Protein AF-A0A6L2PLP3-F1 (afdb_monomer_lite)

Secondary structure (DSSP, 8-state):
-THHIIIIIIIIIIIT--SEE-HHHHHHHHHHHHTT-S--HHHHHHHHHHHHHHTTSTTSTT-GGG-HHHHHTGGGSSPPPHHHHHHHTTS--HHHHH-HHHHHHHHTHHHHHHHHHHHHHHHHHHHH---HHHHIIIIIIIHHHHHHHHHHHHHTHHHHSSB-SS-TTSS--B-HHHHHHHTSTTBHHHHHHSTT-TTSSSSTTTT-HHHHHHHHHHHTTSEE------HHHHHHHHHHH--S------------------------------------------------------------------------------------PPPP----SHHHHHSS-PPPP----

InterPro domains:
  IPR005804 Fatty acid desaturase domain [PF00487] (5-196)
  IPR015876 Acyl-CoA desaturase [PR00075] (11-31)
  IPR015876 Acyl-CoA desaturase [PR00075] (48-77)
  IPR015876 Acyl-CoA desaturase [PR00075] (141-162)
  IPR015876 Acyl-CoA desaturase [PR00075] (184-198)
  IPR015876 Acyl-CoA desaturase [PTHR11351] (2-246)
  IPR015876 Acyl-CoA desaturase [cd03505] (1-227)

Organism: Coptotermes formosanus (NCBI:txid36987)

pLDDT: mean 77.33, std 30.48, range [23.81, 98.75]

Radius of gyration: 29.2 Å; chains: 1; bounding box: 63×100×68 Å

Foldseek 3Di:
DLLLLVQQNLAQCQQQVLWDFDPVVNLVSQLSPLLLVPAASLVSSLLVNQCLVQPLDLLRLQRCVVDQVSLQCVSVVDDRRPNVVVVSVVDDPVVLVPDPSSVVCNVCSVVSNVVSQVVQLCCCCPPPNDDSVCSCVPRPPVVNVLSSNLVSCLRHVQQDPAFQLQAPVGSGHQDLVSLLSSQQRRQGNQCSVPVSASRSHPVQRRSHNSSVVLVVCVVVVRIGPRHHDDPVVSVVRSVPGGPPPDDDPDDDPDDPPPPPPPPPPDDDDDDDDDDDDDDDDDDDDDDDDDDDDDDDDDDDDDDDDDDDDDDDDDDDDDDDDDDDDDDDDDDDDDPDPPVVVPPPDDDDDDDDD

Structure (mmCIF, N/CA/C/O backbone):
data_AF-A0A6L2PLP3-F1
#
_entry.id   AF-A0A6L2PLP3-F1
#
loop_
_atom_site.group_PDB
_atom_site.id
_atom_site.type_symbol
_atom_site.label_atom_id
_atom_site.label_alt_id
_atom_site.label_comp_id
_atom_site.label_asym_id
_atom_site.label_entity_id
_atom_site.label_seq_id
_atom_site.pdbx_PDB_ins_code
_atom_site.Cartn_x
_atom_site.Cartn_y
_atom_site.Cartn_z
_atom_site.occupancy
_atom_site.B_iso_or_equiv
_atom_site.auth_seq_id
_atom_site.auth_comp_id
_atom_site.auth_asym_id
_atom_site.auth_atom_id
_atom_site.pdbx_PDB_model_num
ATOM 1 N N . MET A 1 1 ? 1.136 -0.334 13.829 1.00 79.75 1 MET A N 1
ATOM 2 C CA . MET A 1 1 ? 0.041 -1.315 13.649 1.00 79.75 1 MET A CA 1
ATOM 3 C C . MET A 1 1 ? -0.835 -0.998 12.446 1.00 79.75 1 MET A C 1
ATOM 5 O O . MET A 1 1 ? -0.688 -1.713 11.474 1.00 79.75 1 MET A O 1
ATOM 9 N N . ILE A 1 2 ? -1.672 0.051 12.419 1.00 92.19 2 ILE A N 1
ATOM 10 C CA . ILE A 1 2 ? -2.619 0.276 11.293 1.00 92.19 2 ILE A CA 1
ATOM 11 C C . ILE A 1 2 ? -1.967 0.386 9.900 1.00 92.19 2 ILE A C 1
ATOM 13 O O . ILE A 1 2 ? -2.575 -0.032 8.921 1.00 92.19 2 ILE A O 1
ATOM 17 N N . GLY A 1 3 ? -0.709 0.841 9.812 1.00 95.19 3 GLY A N 1
ATOM 18 C CA . GLY A 1 3 ? 0.070 0.825 8.566 1.00 95.19 3 GLY A CA 1
ATOM 19 C C . GLY A 1 3 ? 0.232 -0.570 7.944 1.00 95.19 3 GLY A C 1
ATOM 20 O O . GLY A 1 3 ? 0.218 -0.682 6.726 1.00 95.19 3 GLY A O 1
ATOM 21 N N . LEU A 1 4 ? 0.246 -1.643 8.748 1.00 97.06 4 LEU A N 1
ATOM 22 C CA . LEU A 1 4 ? 0.263 -3.027 8.247 1.00 97.06 4 LEU A CA 1
ATOM 23 C C . LEU A 1 4 ? -1.015 -3.378 7.468 1.00 97.06 4 LEU A C 1
ATOM 25 O O . LEU A 1 4 ? -0.998 -4.238 6.594 1.00 97.06 4 LEU A O 1
ATOM 29 N N . GLY A 1 5 ? -2.130 -2.695 7.752 1.00 98.06 5 GLY A N 1
ATOM 30 C CA . GLY A 1 5 ? -3.343 -2.804 6.945 1.00 98.06 5 GLY A CA 1
ATOM 31 C C . GLY A 1 5 ? -3.145 -2.276 5.521 1.00 98.06 5 GLY A C 1
ATOM 32 O O . GLY A 1 5 ? -3.758 -2.800 4.596 1.00 98.06 5 GLY A O 1
ATOM 33 N N . VAL A 1 6 ? -2.266 -1.285 5.330 1.00 98.50 6 VAL A N 1
ATOM 34 C CA . VAL A 1 6 ? -1.865 -0.802 3.999 1.00 98.50 6 VAL A CA 1
ATOM 35 C C . VAL A 1 6 ? -0.912 -1.804 3.358 1.00 98.50 6 VAL A C 1
ATOM 37 O O . VAL A 1 6 ? -1.247 -2.363 2.319 1.00 98.50 6 VAL A O 1
ATOM 40 N N . THR A 1 7 ? 0.225 -2.080 4.000 1.00 98.31 7 THR A N 1
ATOM 41 C CA . THR A 1 7 ? 1.332 -2.847 3.403 1.00 98.31 7 THR A CA 1
ATOM 42 C C . THR A 1 7 ? 0.997 -4.327 3.205 1.00 98.31 7 THR A C 1
ATOM 44 O O . THR A 1 7 ? 1.106 -4.870 2.110 1.00 98.31 7 THR A O 1
ATOM 47 N N . ILE A 1 8 ? 0.502 -5.007 4.239 1.00 98.50 8 ILE A N 1
ATOM 48 C CA . ILE A 1 8 ? 0.155 -6.431 4.157 1.00 98.50 8 ILE A CA 1
ATOM 49 C C . ILE A 1 8 ? -1.236 -6.602 3.545 1.00 98.50 8 ILE A C 1
ATOM 51 O O . ILE A 1 8 ? -1.444 -7.474 2.704 1.00 98.50 8 ILE A O 1
ATOM 55 N N . GLY A 1 9 ? -2.192 -5.778 3.979 1.00 98.44 9 GLY A N 1
ATOM 56 C CA . GLY A 1 9 ? -3.595 -5.874 3.586 1.00 98.44 9 GLY A CA 1
ATOM 57 C C . GLY A 1 9 ? -3.856 -5.370 2.173 1.00 98.44 9 GLY A C 1
ATOM 58 O O . GLY A 1 9 ? -3.952 -6.157 1.233 1.00 98.44 9 GLY A O 1
ATOM 59 N N . ALA A 1 10 ? -4.055 -4.062 2.030 1.00 98.69 10 ALA A N 1
ATOM 60 C CA . ALA A 1 10 ? -4.476 -3.458 0.769 1.00 98.69 10 ALA A CA 1
ATOM 61 C C . ALA A 1 10 ? -3.482 -3.725 -0.367 1.00 98.69 10 ALA A C 1
ATOM 63 O O . ALA A 1 10 ? -3.893 -4.031 -1.487 1.00 98.69 10 ALA A O 1
ATOM 64 N N . HIS A 1 11 ? -2.187 -3.675 -0.069 1.00 98.75 11 HIS A N 1
ATOM 65 C CA . HIS A 1 11 ? -1.114 -3.819 -1.038 1.00 98.75 11 HIS A CA 1
ATOM 66 C C . HIS A 1 11 ? -0.797 -5.287 -1.361 1.00 98.75 11 HIS A C 1
ATOM 68 O O . HIS A 1 11 ? -1.278 -5.808 -2.372 1.00 98.75 11 HIS A O 1
ATOM 74 N N . ARG A 1 12 ? -0.043 -5.990 -0.510 1.00 98.62 12 ARG A N 1
ATOM 75 C CA . ARG A 1 12 ? 0.451 -7.351 -0.803 1.00 98.62 12 ARG A CA 1
ATOM 76 C C . ARG A 1 12 ? -0.686 -8.374 -0.969 1.00 98.62 12 ARG A C 1
ATOM 78 O O . ARG A 1 12 ? -0.695 -9.135 -1.940 1.00 98.62 12 ARG A O 1
ATOM 85 N N . TYR A 1 13 ? -1.685 -8.363 -0.084 1.00 98.62 13 TYR A N 1
ATOM 86 C CA . TYR A 1 13 ? -2.796 -9.317 -0.137 1.00 98.62 13 TYR A CA 1
ATOM 87 C C . TYR A 1 13 ? -3.855 -8.950 -1.190 1.00 98.62 13 TYR A C 1
ATOM 89 O O . TYR A 1 13 ? -4.005 -9.663 -2.182 1.00 98.62 13 TYR A O 1
ATOM 97 N N . PHE A 1 14 ? -4.591 -7.848 -1.010 1.00 98.56 14 PHE A N 1
ATOM 98 C CA . PHE A 1 14 ? -5.753 -7.541 -1.856 1.00 98.56 14 PHE A CA 1
ATOM 99 C C . PHE A 1 14 ? -5.371 -7.044 -3.258 1.00 98.56 14 PHE A C 1
ATOM 101 O O . PHE A 1 14 ? -6.057 -7.375 -4.228 1.00 98.56 14 PHE A O 1
ATOM 108 N N . SER A 1 15 ? -4.280 -6.285 -3.411 1.00 98.62 15 SER A N 1
ATOM 109 C CA . SER A 1 15 ? -3.876 -5.802 -4.739 1.00 98.62 15 SER A CA 1
ATOM 110 C C . SER A 1 15 ? -3.104 -6.842 -5.530 1.00 98.62 15 SER A C 1
ATOM 112 O O . SER A 1 15 ? -3.447 -7.091 -6.688 1.00 98.62 15 SER A O 1
ATOM 114 N N . HIS A 1 16 ? -2.108 -7.468 -4.904 1.00 98.44 16 HIS A N 1
ATOM 115 C CA . HIS A 1 16 ? -1.159 -8.339 -5.596 1.00 98.44 16 HIS A CA 1
ATOM 116 C C . HIS A 1 16 ? -1.428 -9.831 -5.451 1.00 98.44 16 HIS A C 1
ATOM 118 O O . HIS A 1 16 ? -0.906 -10.619 -6.243 1.00 98.44 16 HIS A O 1
ATOM 124 N N . ARG A 1 17 ? -2.271 -10.236 -4.493 1.00 97.81 17 ARG A N 1
ATOM 125 C CA . ARG A 1 17 ? -2.584 -11.647 -4.226 1.00 97.81 17 ARG A CA 1
ATOM 126 C C . ARG A 1 17 ? -1.301 -12.462 -4.050 1.00 97.81 17 ARG A C 1
ATOM 128 O O . ARG A 1 17 ? -1.169 -13.548 -4.624 1.00 97.81 17 ARG A O 1
ATOM 135 N N . SER A 1 18 ? -0.332 -11.904 -3.325 1.00 98.31 18 SER A N 1
ATOM 136 C CA . SER A 1 18 ? 1.000 -12.495 -3.159 1.00 98.31 18 SER A CA 1
ATOM 137 C C . SER A 1 18 ? 1.030 -13.650 -2.153 1.00 98.31 18 SER A C 1
ATOM 139 O O . SER A 1 18 ? 1.994 -14.404 -2.101 1.00 98.31 18 SER A O 1
ATOM 141 N N . PHE A 1 19 ? -0.049 -13.840 -1.394 1.00 98.62 19 PHE A N 1
ATOM 142 C CA . PHE A 1 19 ? -0.276 -14.987 -0.519 1.00 98.62 19 PHE A CA 1
ATOM 143 C C . PHE A 1 19 ? -1.782 -15.203 -0.314 1.00 98.62 19 PHE A C 1
ATOM 145 O O . PHE A 1 19 ? -2.601 -14.345 -0.659 1.00 98.62 19 PHE A O 1
ATOM 152 N N . LYS A 1 20 ? -2.164 -16.348 0.254 1.00 98.62 20 LYS A N 1
ATOM 153 C CA . LYS A 1 20 ? -3.528 -16.624 0.720 1.00 98.62 20 LYS A CA 1
ATOM 154 C C . LYS A 1 20 ? -3.622 -16.445 2.231 1.00 98.62 20 LYS A C 1
ATOM 156 O O . LYS A 1 20 ? -2.661 -16.660 2.961 1.00 98.62 20 LYS A O 1
ATOM 161 N N . ALA A 1 21 ? -4.802 -16.065 2.702 1.00 98.44 21 ALA A N 1
ATOM 162 C CA . ALA A 1 21 ? -5.068 -15.794 4.107 1.00 98.44 21 ALA A CA 1
ATOM 163 C C . ALA A 1 21 ? -6.401 -16.416 4.518 1.00 98.44 21 ALA A C 1
ATOM 165 O O . ALA A 1 21 ? -7.348 -16.460 3.724 1.00 98.44 21 ALA A O 1
ATOM 166 N N . ASN A 1 22 ? -6.484 -16.893 5.757 1.00 98.25 22 ASN A N 1
ATOM 167 C CA . ASN A 1 22 ? -7.747 -17.349 6.324 1.00 98.25 22 ASN A CA 1
ATOM 168 C C . ASN A 1 22 ? -8.697 -16.163 6.595 1.00 98.25 22 ASN A C 1
ATOM 170 O O . ASN A 1 22 ? -8.333 -14.991 6.465 1.00 98.25 22 ASN A O 1
ATOM 174 N N . PHE A 1 23 ? -9.941 -16.462 6.967 1.00 98.25 23 PHE A N 1
ATOM 175 C CA . PHE A 1 23 ? -10.955 -15.436 7.222 1.00 98.25 23 PHE A CA 1
ATOM 176 C C . PHE A 1 23 ? -10.544 -14.441 8.323 1.00 98.25 23 PHE A C 1
ATOM 178 O O . PHE A 1 23 ? -10.739 -13.238 8.163 1.00 98.25 23 PHE A O 1
ATOM 185 N N . VAL A 1 24 ? -9.925 -14.927 9.406 1.00 98.25 24 VAL A N 1
ATOM 186 C CA . VAL A 1 24 ? -9.515 -14.102 10.555 1.00 98.25 24 VAL A CA 1
ATOM 187 C C . VAL A 1 24 ? -8.497 -13.045 10.134 1.00 98.25 24 VAL A C 1
ATOM 189 O O . VAL A 1 24 ? -8.710 -11.856 10.375 1.00 98.25 24 VAL A O 1
ATOM 192 N N . LEU A 1 25 ? -7.429 -13.454 9.445 1.00 98.50 25 LEU A N 1
ATOM 193 C CA . LEU A 1 25 ? -6.396 -12.531 8.984 1.00 98.50 25 LEU A CA 1
ATOM 194 C C . LEU A 1 25 ? -6.954 -11.523 7.974 1.00 98.50 25 LEU A C 1
ATOM 196 O O . LEU A 1 25 ? -6.642 -10.338 8.059 1.00 98.50 25 LEU A O 1
ATOM 200 N N . ARG A 1 26 ? -7.834 -11.952 7.063 1.00 98.50 26 ARG A N 1
ATOM 201 C CA . ARG A 1 26 ? -8.488 -11.046 6.101 1.00 98.50 26 ARG A CA 1
ATOM 202 C C . ARG A 1 26 ? -9.324 -9.974 6.798 1.00 98.50 26 ARG A C 1
ATOM 204 O O . ARG A 1 26 ? -9.205 -8.798 6.458 1.00 98.50 26 ARG A O 1
ATOM 211 N N . CYS A 1 27 ? -10.129 -10.357 7.789 1.00 98.44 27 CYS A N 1
ATOM 212 C CA . CYS A 1 27 ? -10.921 -9.422 8.591 1.00 98.44 27 CYS A CA 1
ATOM 213 C C . CYS A 1 27 ? -10.035 -8.452 9.380 1.00 98.44 27 CYS A C 1
ATOM 215 O O . CYS A 1 27 ? -10.312 -7.249 9.409 1.00 98.44 27 CYS A O 1
ATOM 217 N N . LEU A 1 28 ? -8.947 -8.952 9.974 1.00 98.25 28 LEU A N 1
ATOM 218 C CA . LEU A 1 28 ? -7.985 -8.130 10.703 1.00 98.25 28 LEU A CA 1
ATOM 219 C C . LEU A 1 28 ? -7.335 -7.090 9.779 1.00 98.25 28 LEU A C 1
ATOM 221 O O . LEU A 1 28 ? -7.380 -5.897 10.075 1.00 98.25 28 LEU A O 1
ATOM 225 N N . LEU A 1 29 ? -6.808 -7.519 8.629 1.00 98.50 29 LEU A N 1
ATOM 226 C CA . LEU A 1 29 ? -6.174 -6.635 7.647 1.00 98.50 29 LEU A CA 1
ATOM 227 C C . LEU A 1 29 ? -7.155 -5.589 7.103 1.00 98.50 29 LEU A C 1
ATOM 229 O O . LEU A 1 29 ? -6.806 -4.411 7.025 1.00 98.50 29 LEU A O 1
ATOM 233 N N . ALA A 1 30 ? -8.396 -5.981 6.794 1.00 98.44 30 ALA A N 1
ATOM 234 C CA . ALA A 1 30 ? -9.428 -5.053 6.332 1.00 98.44 30 ALA A CA 1
ATOM 235 C C . ALA A 1 30 ? -9.825 -4.025 7.405 1.00 98.44 30 ALA A C 1
ATOM 237 O O . ALA A 1 30 ? -10.030 -2.848 7.094 1.00 98.44 30 ALA A O 1
ATOM 238 N N . THR A 1 31 ? -9.889 -4.438 8.673 1.00 98.31 31 THR A N 1
ATOM 239 C CA . THR A 1 31 ? -10.177 -3.544 9.806 1.00 98.31 31 THR A CA 1
ATOM 240 C C . THR A 1 31 ? -9.032 -2.558 10.029 1.00 98.31 31 THR A C 1
ATOM 242 O O . THR A 1 31 ? -9.258 -1.350 10.114 1.00 98.31 31 THR A O 1
ATOM 245 N N . MET A 1 32 ? -7.792 -3.055 10.045 1.00 98.19 32 MET A N 1
ATOM 246 C CA . MET A 1 32 ? -6.593 -2.227 10.187 1.00 98.19 32 MET A CA 1
ATOM 247 C C . MET A 1 32 ? -6.472 -1.220 9.046 1.00 98.19 32 MET A C 1
ATOM 249 O O . MET A 1 32 ? -6.203 -0.051 9.309 1.00 98.19 32 MET A O 1
ATOM 253 N N . PHE A 1 33 ? -6.732 -1.641 7.803 1.00 98.62 33 PHE A N 1
ATOM 254 C CA . PHE A 1 33 ? -6.747 -0.742 6.652 1.00 98.62 33 PHE A CA 1
ATOM 255 C C . PHE A 1 33 ? -7.849 0.311 6.768 1.00 98.62 33 PHE A C 1
ATOM 257 O O . PHE A 1 33 ? -7.600 1.488 6.530 1.00 98.62 33 PHE A O 1
ATOM 264 N N . THR A 1 34 ? -9.054 -0.076 7.189 1.00 98.56 34 THR A N 1
ATOM 265 C CA . THR A 1 34 ? -10.169 0.868 7.352 1.00 98.56 34 THR A CA 1
ATOM 266 C C . THR A 1 34 ? -9.825 1.981 8.340 1.00 98.56 34 THR A C 1
ATOM 268 O O . THR A 1 34 ? -10.146 3.135 8.080 1.00 98.56 34 THR A O 1
ATOM 271 N N . ALA A 1 35 ? -9.088 1.681 9.413 1.00 98.06 35 ALA A N 1
ATOM 272 C CA . ALA A 1 35 ? -8.627 2.688 10.370 1.00 98.06 35 ALA A CA 1
ATOM 273 C C . ALA A 1 35 ? -7.630 3.710 9.780 1.00 98.06 35 ALA A C 1
ATOM 275 O O . ALA A 1 35 ? -7.433 4.767 10.377 1.00 98.06 35 ALA A O 1
ATOM 276 N N . THR A 1 36 ? -7.018 3.428 8.622 1.00 97.81 36 THR A N 1
ATOM 277 C CA . THR A 1 36 ? -6.039 4.323 7.978 1.00 97.81 36 THR A CA 1
ATOM 278 C C . THR A 1 36 ? -6.684 5.530 7.308 1.00 97.81 36 THR A C 1
ATOM 280 O O . THR A 1 36 ? -6.018 6.546 7.177 1.00 97.81 36 THR A O 1
ATOM 283 N N . GLY A 1 37 ? -7.949 5.438 6.881 1.00 97.19 37 GLY A N 1
ATOM 284 C CA . GLY A 1 37 ? -8.640 6.522 6.174 1.00 97.19 37 GLY A CA 1
ATOM 285 C C . GLY A 1 37 ? -8.299 6.676 4.686 1.00 97.19 37 GLY A C 1
ATOM 286 O O . GLY A 1 37 ? -8.759 7.628 4.059 1.00 97.19 37 GLY A O 1
ATOM 287 N N . GLN A 1 38 ? -7.554 5.746 4.082 1.00 97.50 38 GLN A N 1
ATOM 288 C CA . GLN A 1 38 ? -7.099 5.835 2.686 1.00 97.50 38 GLN A CA 1
ATOM 289 C C . GLN A 1 38 ? -8.123 5.313 1.654 1.00 97.50 38 GLN A C 1
ATOM 291 O O . GLN A 1 38 ? -7.780 4.554 0.752 1.00 97.50 38 GLN A O 1
ATOM 296 N N . ASN A 1 39 ? -9.381 5.751 1.752 1.00 97.50 39 ASN A N 1
ATOM 297 C CA . ASN A 1 39 ? -10.538 5.234 0.998 1.00 97.50 39 ASN A CA 1
ATOM 298 C C . ASN A 1 39 ? -10.879 3.756 1.284 1.00 97.50 39 ASN A C 1
ATOM 300 O O . ASN A 1 39 ? -10.213 3.061 2.044 1.00 97.50 39 ASN A O 1
ATOM 304 N N . SER A 1 40 ? -11.980 3.271 0.696 1.00 98.31 40 SER A N 1
ATOM 305 C CA . SER A 1 40 ? -12.346 1.849 0.773 1.00 98.31 40 SER A CA 1
ATOM 306 C C . SER A 1 40 ? -11.301 0.962 0.088 1.00 98.31 40 SER A C 1
ATOM 308 O O . SER A 1 40 ? -10.681 1.384 -0.892 1.00 98.31 40 SER A O 1
ATOM 310 N N . LEU A 1 41 ? -11.164 -0.289 0.551 1.00 98.38 41 LEU A N 1
ATOM 311 C CA . LEU A 1 41 ? -10.237 -1.273 -0.032 1.00 98.38 41 LEU A CA 1
ATOM 312 C C . LEU A 1 41 ? -10.442 -1.393 -1.541 1.00 98.38 41 LEU A C 1
ATOM 314 O O . LEU A 1 41 ? -9.487 -1.401 -2.305 1.00 98.38 41 LEU A O 1
ATOM 318 N N . TYR A 1 42 ? -11.703 -1.413 -1.969 1.00 98.69 42 TYR A N 1
ATOM 319 C CA . TYR A 1 42 ? -12.075 -1.501 -3.375 1.00 98.69 42 TYR A CA 1
ATOM 320 C C . TYR A 1 42 ? -11.468 -0.373 -4.225 1.00 98.69 42 TYR A C 1
ATOM 322 O O . TYR A 1 42 ? -10.939 -0.618 -5.307 1.00 98.69 42 TYR A O 1
ATOM 330 N N . ILE A 1 43 ? -11.549 0.874 -3.746 1.00 98.25 43 ILE A N 1
ATOM 331 C CA . ILE A 1 43 ? -11.025 2.041 -4.470 1.00 98.25 43 ILE A CA 1
ATOM 332 C C . ILE A 1 43 ? -9.498 2.033 -4.455 1.00 98.25 43 ILE A C 1
ATOM 334 O O . ILE A 1 43 ? -8.891 2.258 -5.499 1.00 98.25 43 ILE A O 1
ATOM 338 N N . TRP A 1 44 ? -8.898 1.759 -3.294 1.00 98.62 44 TRP A N 1
ATOM 339 C CA . TRP A 1 44 ? -7.446 1.735 -3.139 1.00 98.62 44 TRP A CA 1
ATOM 340 C C . TRP A 1 44 ? -6.817 0.669 -4.039 1.00 98.62 44 TRP A C 1
ATOM 342 O O . TRP A 1 44 ? -5.930 0.978 -4.826 1.00 98.62 44 TRP A O 1
ATOM 352 N N . VAL A 1 45 ? -7.347 -0.559 -4.015 1.00 98.75 45 VAL A N 1
ATOM 353 C CA . VAL A 1 45 ? -6.847 -1.667 -4.840 1.00 98.75 45 VAL A CA 1
ATOM 354 C C . VAL A 1 45 ? -7.016 -1.379 -6.330 1.00 98.75 45 VAL A C 1
ATOM 356 O O . VAL A 1 45 ? -6.107 -1.667 -7.107 1.00 98.75 45 VAL A O 1
ATOM 359 N N . ARG A 1 46 ? -8.142 -0.786 -6.756 1.00 98.69 46 ARG A N 1
ATOM 360 C CA . ARG A 1 46 ? -8.313 -0.368 -8.157 1.00 98.69 46 ARG A CA 1
ATOM 361 C C . ARG A 1 46 ? -7.217 0.606 -8.571 1.00 98.69 46 ARG A C 1
ATOM 363 O O . ARG A 1 46 ? -6.569 0.385 -9.590 1.00 98.69 46 ARG A O 1
ATOM 370 N N . ASP A 1 47 ? -7.047 1.678 -7.802 1.00 98.44 47 ASP A N 1
ATOM 371 C CA . ASP A 1 47 ? -6.101 2.744 -8.124 1.00 98.44 47 ASP A CA 1
ATOM 372 C C . ASP A 1 47 ? -4.651 2.207 -8.084 1.00 98.44 47 ASP A C 1
ATOM 374 O O . ASP A 1 47 ? -3.854 2.558 -8.949 1.00 98.44 47 ASP A O 1
ATOM 378 N N . HIS A 1 48 ? -4.335 1.272 -7.180 1.00 98.69 48 HIS A N 1
ATOM 379 C CA . HIS A 1 48 ? -3.023 0.618 -7.095 1.00 98.69 48 HIS A CA 1
ATOM 380 C C . HIS A 1 48 ? -2.747 -0.355 -8.252 1.00 98.69 48 HIS A C 1
ATOM 382 O O . HIS A 1 48 ? -1.698 -0.305 -8.892 1.00 98.69 48 HIS A O 1
ATOM 388 N N . ARG A 1 49 ? -3.709 -1.220 -8.604 1.00 98.75 49 ARG A N 1
ATOM 389 C CA . ARG A 1 49 ? -3.597 -2.092 -9.792 1.00 98.75 49 ARG A CA 1
ATOM 390 C C . ARG A 1 49 ? -3.444 -1.268 -11.071 1.00 98.75 49 ARG A C 1
ATOM 392 O O . ARG A 1 49 ? -2.703 -1.656 -11.974 1.00 98.75 49 ARG A O 1
ATOM 399 N N . GLN A 1 50 ? -4.138 -0.134 -11.146 1.00 98.50 50 GLN A N 1
ATOM 400 C CA . GLN A 1 50 ? -4.011 0.810 -12.247 1.00 98.50 50 GLN A CA 1
ATOM 401 C C . GLN A 1 50 ? -2.625 1.450 -12.303 1.00 98.50 50 GLN A C 1
ATOM 403 O O . GLN A 1 50 ? -2.044 1.499 -13.386 1.00 98.50 50 GLN A O 1
ATOM 408 N N . HIS A 1 51 ? -2.101 1.883 -11.156 1.00 98.50 51 HIS A N 1
ATOM 409 C CA . HIS A 1 51 ? -0.747 2.408 -11.030 1.00 98.50 51 HIS A CA 1
ATOM 410 C C . HIS A 1 51 ? 0.286 1.414 -11.576 1.00 98.50 51 HIS A C 1
ATOM 412 O O . HIS A 1 51 ? 1.033 1.763 -12.478 1.00 98.50 51 HIS A O 1
ATOM 418 N N . HIS A 1 52 ? 0.248 0.139 -11.179 1.00 98.25 52 HIS A N 1
ATOM 419 C CA . HIS A 1 52 ? 1.170 -0.861 -11.741 1.00 98.25 52 HIS A CA 1
ATOM 420 C C . HIS A 1 52 ? 1.013 -1.077 -13.249 1.00 98.25 52 HIS A C 1
ATOM 422 O O . HIS A 1 52 ? 1.997 -1.281 -13.957 1.00 98.25 52 HIS A O 1
ATOM 428 N N . LYS A 1 53 ? -0.225 -1.070 -13.757 1.00 97.88 53 LYS A N 1
ATOM 429 C CA . LYS A 1 53 ? -0.493 -1.342 -15.177 1.00 97.88 53 LYS A CA 1
ATOM 430 C C . LYS A 1 53 ? -0.072 -0.189 -16.089 1.00 97.88 53 LYS A C 1
ATOM 432 O O . LYS A 1 53 ? 0.290 -0.434 -17.238 1.00 97.88 53 LYS A O 1
ATOM 437 N N . TYR A 1 54 ? -0.150 1.045 -15.598 1.00 97.69 54 TYR A N 1
ATOM 438 C CA . TYR A 1 54 ? 0.065 2.260 -16.383 1.00 97.69 54 TYR A CA 1
ATOM 439 C C . TYR A 1 54 ? 1.074 3.218 -15.737 1.00 97.69 54 TYR A C 1
ATOM 441 O O . TYR A 1 54 ? 0.972 4.425 -15.955 1.00 97.69 54 TYR A O 1
ATOM 449 N N . THR A 1 55 ? 2.012 2.685 -14.949 1.00 95.56 55 THR A N 1
ATOM 450 C CA . THR A 1 55 ? 2.957 3.456 -14.124 1.00 95.56 55 THR A CA 1
ATOM 451 C C . THR A 1 55 ? 3.595 4.593 -14.904 1.00 95.56 55 THR A C 1
ATOM 453 O O . THR A 1 55 ? 4.005 4.418 -16.053 1.00 95.56 55 THR A O 1
ATOM 456 N N . ASP A 1 56 ? 3.673 5.764 -14.273 1.00 93.31 56 ASP A N 1
ATOM 457 C CA . ASP A 1 56 ? 4.350 6.944 -14.816 1.00 93.31 56 ASP A CA 1
ATOM 458 C C . ASP A 1 56 ? 3.770 7.462 -16.156 1.00 93.31 56 ASP A C 1
ATOM 460 O O . ASP A 1 56 ? 4.447 8.177 -16.898 1.00 93.31 56 ASP A O 1
ATOM 464 N N . THR A 1 57 ? 2.508 7.138 -16.469 1.00 97.69 57 THR A N 1
ATOM 465 C CA . THR A 1 57 ? 1.743 7.699 -17.605 1.00 97.69 57 THR A CA 1
ATOM 466 C C . THR A 1 57 ? 0.566 8.550 -17.123 1.00 97.69 57 THR A C 1
ATOM 468 O O . THR A 1 57 ? 0.234 8.562 -15.942 1.00 97.69 57 THR A O 1
ATOM 471 N N . ASP A 1 58 ? -0.145 9.229 -18.025 1.00 98.25 58 ASP A N 1
ATOM 472 C CA . ASP A 1 58 ? -1.350 9.996 -17.666 1.00 98.25 58 ASP A CA 1
ATOM 473 C C . ASP A 1 58 ? -2.535 9.136 -17.191 1.00 98.25 58 ASP A C 1
ATOM 475 O O . ASP A 1 58 ? -3.518 9.665 -16.665 1.00 98.25 58 ASP A O 1
ATOM 479 N N . ALA A 1 59 ? -2.448 7.811 -17.337 1.00 98.25 59 ALA A N 1
ATOM 480 C CA . ALA A 1 59 ? -3.392 6.863 -16.754 1.00 98.25 59 ALA A CA 1
ATOM 481 C C . ALA A 1 59 ? -3.004 6.409 -15.332 1.00 98.25 59 ALA A C 1
ATOM 483 O O . ALA A 1 59 ? -3.797 5.710 -14.699 1.00 98.25 59 ALA A O 1
ATOM 484 N N . ASP A 1 60 ? -1.841 6.805 -14.812 1.00 98.38 60 ASP A N 1
ATOM 485 C CA . ASP A 1 60 ? -1.420 6.573 -13.427 1.00 98.38 60 ASP A CA 1
ATOM 486 C C . ASP A 1 60 ? -2.026 7.643 -12.490 1.00 98.38 60 ASP A C 1
ATOM 488 O O . ASP A 1 60 ? -1.782 8.840 -12.690 1.00 98.38 60 ASP A O 1
ATOM 492 N N . PRO A 1 61 ? -2.806 7.261 -11.454 1.00 97.75 61 PRO A N 1
ATOM 493 C CA . PRO A 1 61 ? -3.398 8.212 -10.513 1.00 97.75 61 PRO A CA 1
ATOM 494 C C . PRO A 1 61 ? -2.395 9.167 -9.852 1.00 97.75 61 PRO A C 1
ATOM 496 O O . PRO A 1 61 ? -2.759 10.307 -9.565 1.00 97.75 61 PRO A O 1
ATOM 499 N N . HIS A 1 62 ? -1.158 8.723 -9.620 1.00 97.62 62 HIS A N 1
ATOM 500 C CA . HIS A 1 62 ? -0.107 9.489 -8.941 1.00 97.62 62 HIS A CA 1
ATOM 501 C C . HIS A 1 62 ? 1.183 9.549 -9.770 1.00 97.62 62 HIS A C 1
ATOM 503 O O . HIS A 1 62 ? 2.282 9.546 -9.222 1.00 97.62 62 HIS A O 1
ATOM 509 N N . ASN A 1 63 ? 1.020 9.691 -11.091 1.00 98.06 63 ASN A N 1
ATOM 510 C CA . ASN A 1 63 ? 2.079 9.810 -12.094 1.00 98.06 63 ASN A CA 1
ATOM 511 C C . ASN A 1 63 ? 3.293 10.648 -11.625 1.00 98.06 63 ASN A C 1
ATOM 513 O O . ASN A 1 63 ? 3.250 11.886 -11.615 1.00 98.06 63 ASN A O 1
ATOM 517 N N . ALA A 1 64 ? 4.409 9.978 -11.320 1.00 97.44 64 ALA A N 1
ATOM 518 C CA . ALA A 1 64 ? 5.622 10.620 -10.813 1.00 97.44 64 ALA A CA 1
ATOM 519 C C . ALA A 1 64 ? 6.351 11.488 -11.854 1.00 97.44 64 ALA A C 1
ATOM 521 O O . ALA A 1 64 ? 7.182 12.326 -11.493 1.00 97.44 64 ALA A O 1
ATOM 522 N N . THR A 1 65 ? 6.020 11.380 -13.149 1.00 97.50 65 THR A N 1
ATOM 523 C CA . THR A 1 65 ? 6.554 12.296 -14.180 1.00 97.50 65 THR A CA 1
ATOM 524 C C . THR A 1 65 ? 6.097 13.739 -13.987 1.00 97.50 65 THR A C 1
ATOM 526 O O . THR A 1 65 ? 6.791 14.657 -14.418 1.00 97.50 65 THR A O 1
ATOM 529 N N . ARG A 1 66 ? 4.987 13.954 -13.270 1.00 97.81 66 ARG A N 1
ATOM 530 C CA . ARG A 1 66 ? 4.461 15.286 -12.937 1.00 97.81 66 ARG A CA 1
ATOM 531 C C . ARG A 1 66 ? 5.145 15.926 -11.723 1.00 97.81 66 ARG A C 1
ATOM 533 O O . ARG A 1 66 ? 4.740 17.003 -11.286 1.00 97.81 66 ARG A O 1
ATOM 540 N N . GLY A 1 67 ? 6.191 15.285 -11.204 1.00 97.75 67 GLY A N 1
ATOM 541 C CA . GLY A 1 67 ? 7.047 15.801 -10.144 1.00 97.75 67 GLY A CA 1
ATOM 542 C C . GLY A 1 67 ? 6.602 15.405 -8.739 1.00 97.75 67 GLY A C 1
ATOM 543 O O . GLY A 1 67 ? 5.460 15.007 -8.505 1.00 97.75 67 GLY A O 1
ATOM 544 N N . PHE A 1 68 ? 7.531 15.567 -7.790 1.00 98.31 68 PHE A N 1
ATOM 545 C CA . PHE A 1 68 ? 7.402 15.089 -6.411 1.00 98.31 68 PHE A CA 1
ATOM 546 C C . PHE A 1 68 ? 6.076 15.491 -5.760 1.00 98.31 68 PHE A C 1
ATOM 548 O O . PHE A 1 68 ? 5.355 14.628 -5.267 1.00 98.31 68 PHE A O 1
ATOM 555 N N . PHE A 1 69 ? 5.730 16.785 -5.794 1.00 98.50 69 PHE A N 1
ATOM 556 C CA . PHE A 1 69 ? 4.525 17.294 -5.135 1.00 98.50 69 PHE A CA 1
ATOM 557 C C . PHE A 1 69 ? 3.250 16.639 -5.675 1.00 98.50 69 PHE A C 1
ATOM 559 O O . PHE A 1 69 ? 2.392 16.247 -4.885 1.00 98.50 69 PHE A O 1
ATOM 566 N N . PHE A 1 70 ? 3.143 16.472 -6.999 1.00 98.50 70 PHE A N 1
ATOM 567 C CA . PHE A 1 70 ? 1.980 15.834 -7.607 1.00 98.50 70 PHE A CA 1
ATOM 568 C C . PHE A 1 70 ? 1.841 14.382 -7.144 1.00 98.50 70 PHE A C 1
ATOM 570 O O . PHE A 1 70 ? 0.791 14.033 -6.612 1.00 98.50 70 PHE A O 1
ATOM 577 N N . SER A 1 71 ? 2.901 13.576 -7.274 1.00 98.00 71 SER A N 1
ATOM 578 C CA . SER A 1 71 ? 2.903 12.164 -6.856 1.00 98.00 71 SER A CA 1
ATOM 579 C C . SER A 1 71 ? 2.740 11.965 -5.347 1.00 98.00 71 SER A C 1
ATOM 581 O O . SER A 1 71 ? 2.205 10.949 -4.918 1.00 98.00 71 SER A O 1
ATOM 583 N N . HIS A 1 72 ? 3.169 12.937 -4.537 1.00 98.56 72 HIS A N 1
ATOM 584 C CA . HIS A 1 72 ? 3.082 12.852 -3.083 1.00 98.56 72 HIS A CA 1
ATOM 585 C C . HIS A 1 72 ? 1.650 13.125 -2.605 1.00 98.56 72 HIS A C 1
ATOM 587 O O . HIS A 1 72 ? 0.993 12.248 -2.060 1.00 98.56 72 HIS A O 1
ATOM 593 N N . CYS A 1 73 ? 1.115 14.321 -2.856 1.00 98.25 73 CYS A N 1
ATOM 594 C CA . CYS A 1 73 ? -0.219 14.692 -2.369 1.00 98.25 73 CYS A CA 1
ATOM 595 C C . CYS A 1 73 ? -1.030 15.553 -3.342 1.00 98.25 73 CYS A C 1
ATOM 597 O O . CYS A 1 73 ? -2.253 15.616 -3.222 1.00 98.25 73 CYS A O 1
ATOM 599 N N . GLY A 1 74 ? -0.393 16.182 -4.332 1.00 98.25 74 GLY A N 1
ATOM 600 C CA . GLY A 1 74 ? -1.066 17.068 -5.280 1.00 98.25 74 GLY A CA 1
ATOM 601 C C . GLY A 1 74 ? -2.136 16.363 -6.116 1.00 98.25 74 GLY A C 1
ATOM 602 O O . GLY A 1 74 ? -3.148 16.978 -6.442 1.00 98.25 74 GLY A O 1
ATOM 603 N N . TRP A 1 75 ? -1.976 15.067 -6.402 1.00 98.12 75 TRP A N 1
ATOM 604 C CA . TRP A 1 75 ? -2.977 14.264 -7.113 1.00 98.12 75 TRP A CA 1
ATOM 605 C C . TRP A 1 75 ? -4.325 14.157 -6.379 1.00 98.12 75 TRP A C 1
ATOM 607 O O . TRP A 1 75 ? -5.358 14.005 -7.028 1.00 98.12 75 TRP A O 1
ATOM 617 N N . LEU A 1 7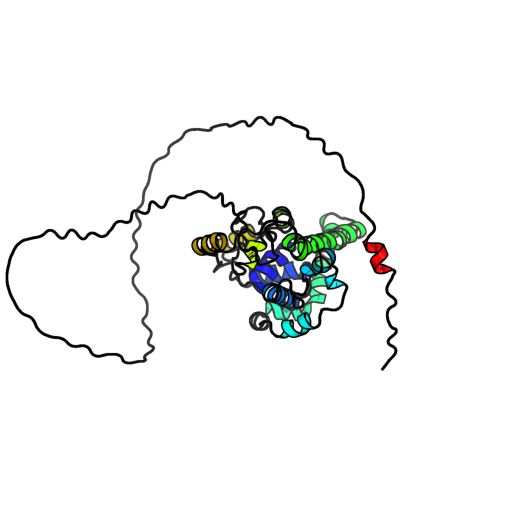6 ? -4.335 14.297 -5.048 1.00 96.56 76 LEU A N 1
ATOM 618 C CA . LEU A 1 76 ? -5.553 14.321 -4.226 1.00 96.56 76 LEU A CA 1
ATOM 619 C C . LEU A 1 76 ? -6.239 15.695 -4.213 1.00 96.56 76 LEU A C 1
ATOM 621 O O . LEU A 1 76 ? -7.382 15.805 -3.779 1.00 96.56 76 LEU A O 1
ATOM 625 N N . MET A 1 77 ? -5.548 16.741 -4.669 1.00 97.69 77 MET A N 1
ATOM 626 C CA . MET A 1 77 ? -6.013 18.134 -4.628 1.00 97.69 77 MET A CA 1
ATOM 627 C C . MET A 1 77 ? -6.583 18.607 -5.969 1.00 97.69 77 MET A C 1
ATOM 629 O O . MET A 1 77 ? -6.991 19.759 -6.105 1.00 97.69 77 MET A O 1
ATOM 633 N N . VAL A 1 78 ? -6.593 17.736 -6.978 1.00 97.44 78 VAL A N 1
ATOM 634 C CA . VAL A 1 78 ? -7.050 18.053 -8.331 1.00 97.44 78 VAL A CA 1
ATOM 635 C C . VAL A 1 78 ? -7.982 16.969 -8.854 1.00 97.44 78 VAL A C 1
ATOM 637 O O . VAL A 1 78 ? -8.045 15.855 -8.337 1.00 97.44 78 VAL A O 1
ATOM 640 N N . ARG A 1 79 ? -8.717 17.286 -9.921 1.00 97.44 79 ARG A N 1
ATOM 641 C CA . ARG A 1 79 ? -9.491 16.270 -10.637 1.00 97.44 79 ARG A CA 1
ATOM 642 C C . ARG A 1 79 ? -8.544 15.265 -11.298 1.00 97.44 79 ARG A C 1
ATOM 644 O O . ARG A 1 79 ? -7.497 15.643 -11.825 1.00 97.44 79 ARG A O 1
ATOM 651 N N . LYS A 1 80 ? -8.943 13.991 -11.294 1.00 97.25 80 LYS A N 1
ATOM 652 C CA . LYS A 1 80 ? -8.235 12.918 -12.003 1.00 97.25 80 LYS A CA 1
ATOM 653 C C . LYS A 1 80 ? -8.158 13.238 -13.499 1.00 97.25 80 LYS A C 1
ATOM 655 O O . LYS A 1 80 ? -9.116 13.762 -14.068 1.00 97.25 80 LYS A O 1
ATOM 660 N N . HIS A 1 81 ? -7.037 12.893 -14.130 1.00 98.31 81 HIS A N 1
ATOM 661 C CA . HIS A 1 81 ? -6.903 12.978 -15.583 1.00 98.31 81 HIS A CA 1
ATOM 662 C C . HIS A 1 81 ? -7.952 12.071 -16.267 1.00 98.31 81 HIS A C 1
ATOM 664 O O . HIS A 1 81 ? -8.260 11.006 -15.717 1.00 98.31 81 HIS A O 1
ATOM 670 N N . PRO A 1 82 ? -8.509 12.439 -17.439 1.00 98.38 82 PRO A N 1
ATOM 671 C CA . PRO A 1 82 ? -9.488 11.607 -18.143 1.00 98.38 82 PRO A CA 1
ATOM 672 C C . PRO A 1 82 ? -9.021 10.164 -18.372 1.00 98.38 82 PRO A C 1
ATOM 674 O O . PRO A 1 82 ? -9.808 9.234 -18.185 1.00 98.38 82 PRO A O 1
ATOM 677 N N . ASP A 1 83 ? -7.734 9.959 -18.664 1.00 98.44 83 ASP A N 1
ATOM 678 C CA . ASP A 1 83 ? -7.177 8.615 -18.856 1.00 98.44 83 ASP A CA 1
ATOM 679 C C . ASP A 1 83 ? -7.190 7.779 -17.579 1.00 98.44 83 ASP A C 1
ATOM 681 O O . ASP A 1 83 ? -7.443 6.575 -17.647 1.00 98.44 83 ASP A O 1
ATOM 685 N N . VAL A 1 84 ? -7.018 8.397 -16.403 1.00 98.31 84 VAL A N 1
ATOM 686 C CA . VAL A 1 84 ? -7.163 7.683 -15.129 1.00 98.31 84 VAL A CA 1
ATOM 687 C C . VAL A 1 84 ? -8.583 7.124 -15.006 1.00 98.31 84 VAL A C 1
ATOM 689 O O . VAL A 1 84 ? -8.776 5.981 -14.597 1.00 98.31 84 VAL A O 1
ATOM 692 N N . ILE A 1 85 ? -9.592 7.903 -15.395 1.00 97.94 85 ILE A N 1
ATOM 693 C CA . ILE A 1 85 ? -10.998 7.490 -15.319 1.00 97.94 85 ILE A CA 1
ATOM 694 C C . ILE A 1 85 ? -11.296 6.409 -16.361 1.00 97.94 85 ILE A C 1
ATOM 696 O O . ILE A 1 85 ? -11.918 5.396 -16.039 1.00 97.94 85 ILE A O 1
ATOM 700 N N . ALA A 1 86 ? -10.855 6.608 -17.604 1.00 98.31 86 ALA A N 1
ATOM 701 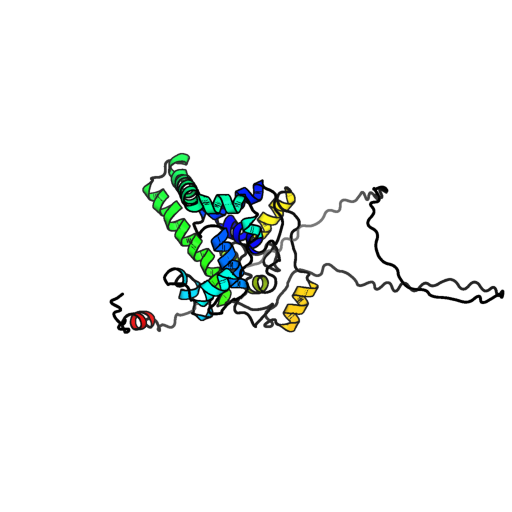C CA . ALA A 1 86 ? -11.111 5.684 -18.701 1.00 98.31 86 ALA A CA 1
ATOM 702 C C . ALA A 1 86 ? -10.425 4.330 -18.472 1.00 98.31 86 ALA A C 1
ATOM 704 O O . ALA A 1 86 ? -11.077 3.288 -18.548 1.00 98.31 86 ALA A O 1
ATOM 705 N N . LYS A 1 87 ? -9.130 4.328 -18.133 1.00 98.06 87 LYS A N 1
ATOM 706 C CA . LYS A 1 87 ? -8.360 3.096 -17.911 1.00 98.06 87 LYS A CA 1
ATOM 707 C C . LYS A 1 87 ? -8.717 2.411 -16.597 1.00 98.06 87 LYS A C 1
ATOM 709 O O . LYS A 1 87 ? -8.707 1.181 -16.548 1.00 98.06 87 LYS A O 1
ATOM 714 N N . GLY A 1 88 ? -9.137 3.161 -15.580 1.00 97.38 88 GLY A N 1
ATOM 715 C CA . GLY A 1 88 ? -9.605 2.604 -14.309 1.00 97.38 88 GLY A CA 1
ATOM 716 C C . GLY A 1 88 ? -10.825 1.691 -14.439 1.00 97.38 88 GLY A C 1
ATOM 717 O O . GLY A 1 88 ? -10.964 0.750 -13.664 1.00 97.38 88 GLY A O 1
ATOM 718 N N . LYS A 1 89 ? -11.671 1.901 -15.459 1.00 97.06 89 LYS A N 1
ATOM 719 C CA . LYS A 1 89 ? -12.797 1.003 -15.788 1.00 97.06 89 LYS A CA 1
ATOM 720 C C . LYS A 1 89 ? -12.355 -0.347 -16.366 1.00 97.06 89 LYS A C 1
ATOM 722 O O . LYS A 1 89 ? -13.149 -1.273 -16.400 1.00 97.06 89 LYS A O 1
ATOM 727 N N . THR A 1 90 ? -11.111 -0.452 -16.837 1.00 97.62 90 THR A N 1
ATOM 728 C CA . THR A 1 90 ? -10.558 -1.670 -17.461 1.00 97.62 90 THR A CA 1
ATOM 729 C C . THR A 1 90 ? -9.769 -2.543 -16.482 1.00 97.62 90 THR A C 1
ATOM 731 O O . THR A 1 90 ? -9.191 -3.557 -16.877 1.00 97.62 90 THR A O 1
ATOM 734 N N . ILE A 1 91 ? -9.673 -2.119 -15.221 1.00 98.25 91 ILE A N 1
ATOM 735 C CA . ILE A 1 91 ? -9.009 -2.877 -14.165 1.00 98.25 91 ILE A CA 1
ATOM 736 C C . ILE A 1 91 ? -9.961 -3.967 -13.686 1.00 98.25 91 ILE A C 1
ATOM 738 O O . ILE A 1 91 ? -11.067 -3.670 -13.245 1.00 98.25 91 ILE A O 1
ATOM 742 N N . ASP A 1 92 ? -9.515 -5.220 -13.766 1.00 97.94 92 ASP A N 1
ATOM 743 C CA . ASP A 1 92 ? -10.257 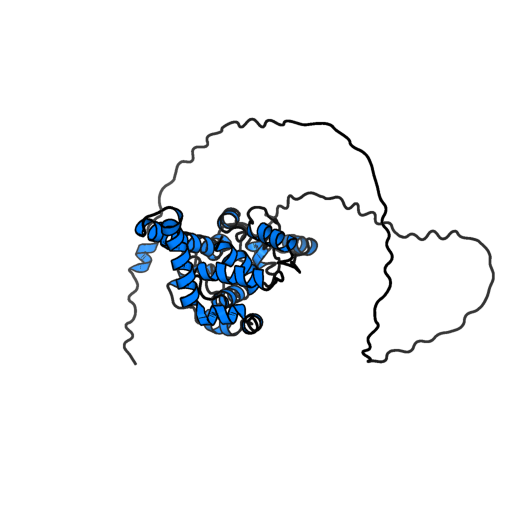-6.353 -13.222 1.00 97.94 92 ASP A CA 1
ATOM 744 C C . ASP A 1 92 ? -10.295 -6.272 -11.690 1.00 97.94 92 ASP A C 1
ATOM 746 O O . ASP A 1 92 ? -9.256 -6.150 -11.028 1.00 97.94 92 ASP A O 1
ATOM 750 N N . LEU A 1 93 ? -11.511 -6.315 -11.150 1.00 98.38 93 LEU A N 1
ATOM 751 C CA . LEU A 1 93 ? -11.835 -6.269 -9.725 1.00 98.38 93 LEU A CA 1
ATOM 752 C C . LEU A 1 93 ? -12.821 -7.381 -9.335 1.00 98.38 93 LEU A C 1
ATOM 754 O O . LEU A 1 93 ? -13.359 -7.350 -8.228 1.00 98.38 93 LEU A O 1
ATOM 758 N N . SER A 1 94 ? -13.064 -8.352 -10.224 1.00 98.38 94 SER A N 1
ATOM 759 C CA . SER A 1 94 ? -14.029 -9.441 -10.014 1.00 98.38 94 SER A CA 1
ATOM 760 C C . SER A 1 94 ? -13.747 -10.236 -8.734 1.00 98.38 94 SER A C 1
ATOM 762 O O . SER A 1 94 ? -14.664 -10.651 -8.028 1.00 98.38 94 SER A O 1
ATOM 764 N N . ASP A 1 95 ? -12.474 -10.369 -8.365 1.00 98.06 95 ASP A N 1
ATOM 765 C CA . ASP A 1 95 ? -12.041 -11.000 -7.123 1.00 98.06 95 ASP A CA 1
ATOM 766 C C . ASP A 1 95 ? -12.455 -10.209 -5.871 1.00 98.06 95 ASP A C 1
ATOM 768 O O . ASP A 1 95 ? -12.877 -10.802 -4.879 1.00 98.06 95 ASP A O 1
ATOM 772 N N . LEU A 1 96 ? -12.406 -8.875 -5.921 1.00 98.12 96 LEU A N 1
ATOM 773 C CA . LEU A 1 96 ? -12.890 -8.016 -4.835 1.00 98.12 96 LEU A CA 1
ATOM 774 C C . LEU A 1 96 ? -14.420 -7.976 -4.765 1.00 98.12 96 LEU A C 1
ATOM 776 O O . LEU A 1 96 ? -14.988 -7.837 -3.683 1.00 98.12 96 LEU A O 1
ATOM 780 N N . GLU A 1 97 ? -15.089 -8.072 -5.913 1.00 98.12 97 GLU A N 1
ATOM 781 C CA . GLU A 1 97 ? -16.550 -8.145 -6.003 1.00 98.12 97 GLU A CA 1
ATOM 782 C C . GLU A 1 97 ? -17.097 -9.486 -5.511 1.00 98.12 97 GLU A C 1
ATOM 784 O O . GLU A 1 97 ? -18.230 -9.545 -5.036 1.00 98.12 97 GLU A O 1
ATOM 789 N N . ALA A 1 98 ? -16.298 -10.550 -5.573 1.00 98.25 98 ALA A N 1
ATOM 790 C CA . ALA A 1 98 ? -16.625 -11.841 -4.982 1.00 98.25 98 ALA A CA 1
ATOM 791 C C . ALA A 1 98 ? -16.345 -11.888 -3.467 1.00 98.25 98 ALA A C 1
ATOM 793 O O . ALA A 1 98 ? -16.962 -12.681 -2.754 1.00 98.25 98 ALA A O 1
ATOM 794 N N . ASP A 1 99 ? -15.447 -11.043 -2.949 1.00 98.12 99 ASP A N 1
ATOM 795 C CA . ASP A 1 99 ? -15.037 -11.062 -1.544 1.00 98.12 99 ASP A CA 1
ATOM 796 C C . ASP A 1 99 ? -16.084 -10.395 -0.616 1.00 98.12 99 ASP A C 1
ATOM 798 O O . ASP A 1 99 ? -16.258 -9.169 -0.637 1.00 98.12 99 ASP A O 1
ATOM 802 N N . PRO A 1 100 ? -16.763 -11.153 0.273 1.00 98.31 100 PRO A N 1
ATOM 803 C CA . PRO A 1 100 ? -17.780 -10.593 1.159 1.00 98.31 100 PRO A CA 1
ATOM 804 C C . PRO A 1 100 ? -17.226 -9.559 2.150 1.00 98.31 100 PRO A C 1
ATOM 806 O O . PRO A 1 100 ? -17.949 -8.621 2.492 1.00 98.31 100 PRO A O 1
ATOM 809 N N . ILE A 1 101 ? -15.962 -9.683 2.575 1.00 98.62 101 ILE A N 1
ATOM 810 C CA . ILE A 1 101 ? -15.311 -8.739 3.496 1.00 98.62 101 ILE A CA 1
ATOM 811 C C . ILE A 1 101 ? -15.125 -7.397 2.791 1.00 98.62 101 ILE A C 1
ATOM 813 O O . ILE A 1 101 ? -15.477 -6.355 3.343 1.00 98.62 101 ILE A O 1
ATOM 817 N N . VAL A 1 102 ? -14.632 -7.413 1.548 1.00 98.62 102 VAL A N 1
ATOM 818 C CA . VAL A 1 102 ? -14.408 -6.187 0.768 1.00 98.62 102 VAL A CA 1
ATOM 819 C C . VAL A 1 102 ? -15.734 -5.505 0.438 1.00 98.62 102 VAL A C 1
ATOM 821 O O . VAL A 1 102 ? -15.847 -4.289 0.589 1.00 98.62 102 VAL A O 1
ATOM 824 N N . ARG A 1 103 ? -16.771 -6.264 0.061 1.00 98.50 103 ARG A N 1
ATOM 825 C CA . ARG A 1 103 ? -18.115 -5.703 -0.173 1.00 98.50 103 ARG A CA 1
ATOM 826 C C . ARG A 1 103 ? -18.702 -5.062 1.078 1.00 98.50 103 ARG A C 1
ATOM 828 O O . ARG A 1 103 ? -19.244 -3.960 0.994 1.00 98.50 103 ARG A O 1
ATOM 835 N N . PHE A 1 104 ? -18.594 -5.735 2.225 1.00 98.69 104 PHE A N 1
ATOM 836 C CA . PHE A 1 104 ? -19.055 -5.204 3.506 1.00 98.69 104 PHE A CA 1
ATOM 837 C C . PHE A 1 104 ? -18.305 -3.915 3.863 1.00 98.69 104 PHE A C 1
ATOM 839 O O . PHE A 1 104 ? -18.932 -2.887 4.123 1.00 98.69 104 PHE A O 1
ATOM 846 N N . GLN A 1 105 ? -16.973 -3.942 3.776 1.00 98.62 105 GLN A N 1
ATOM 847 C CA . GLN A 1 105 ? -16.117 -2.791 4.051 1.00 98.62 105 GLN A CA 1
ATOM 848 C C . GLN A 1 105 ? -16.432 -1.612 3.128 1.00 98.62 105 GLN A C 1
ATOM 850 O O . GLN A 1 105 ? -16.563 -0.491 3.606 1.00 98.62 105 GLN A O 1
ATOM 855 N N . LYS A 1 106 ? -16.632 -1.857 1.828 1.00 98.50 106 LYS A N 1
ATOM 856 C CA . LYS A 1 106 ? -17.011 -0.836 0.841 1.00 98.50 106 LYS A CA 1
ATOM 857 C C . LYS A 1 106 ? -18.372 -0.217 1.159 1.00 98.50 106 LYS A C 1
ATOM 859 O O .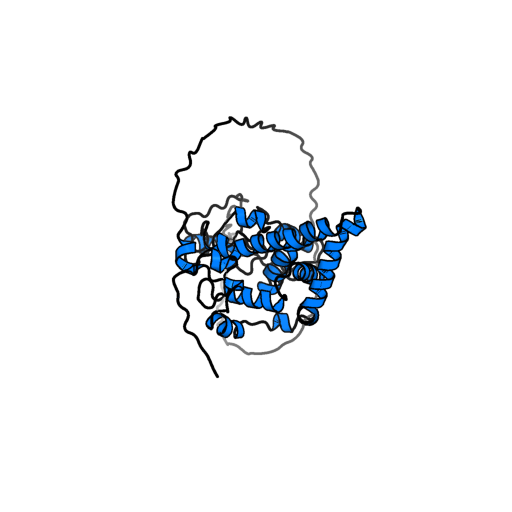 LYS A 1 106 ? -18.502 1.002 1.107 1.00 98.50 106 LYS A O 1
ATOM 864 N N . LYS A 1 107 ? -19.375 -1.039 1.493 1.00 98.56 107 LYS A N 1
ATOM 865 C CA . LYS A 1 107 ? -20.745 -0.582 1.784 1.00 98.56 107 LYS A CA 1
ATOM 866 C C . LYS A 1 107 ? -20.813 0.290 3.039 1.00 98.56 107 LYS A C 1
ATOM 868 O O . LYS A 1 107 ? -21.525 1.288 3.040 1.00 98.56 107 LYS A O 1
ATOM 873 N N . TYR A 1 108 ? -20.071 -0.072 4.084 1.00 98.62 108 TYR A N 1
ATOM 874 C CA . TYR A 1 108 ? -20.120 0.598 5.389 1.00 98.62 108 TYR A CA 1
ATOM 875 C C . TYR A 1 108 ? -18.869 1.431 5.697 1.00 98.62 108 TYR A C 1
ATOM 877 O O . TYR A 1 108 ? -18.638 1.780 6.851 1.00 98.62 108 TYR A O 1
ATOM 885 N N . TYR A 1 109 ? -18.066 1.771 4.683 1.00 98.62 109 TYR A N 1
ATOM 886 C CA . TYR A 1 109 ? -16.727 2.343 4.860 1.00 98.62 109 TYR A CA 1
ATOM 887 C C . TYR A 1 109 ? -16.688 3.537 5.818 1.00 98.62 109 TYR A C 1
ATOM 889 O O . TYR A 1 109 ? -15.940 3.509 6.790 1.00 98.62 109 TYR A O 1
ATOM 897 N N . TYR A 1 110 ? -17.510 4.565 5.581 1.00 98.31 110 TYR A N 1
ATOM 898 C CA . TYR A 1 110 ? -17.497 5.780 6.401 1.00 98.31 110 TYR A CA 1
ATOM 899 C C . TYR A 1 110 ? -17.902 5.518 7.855 1.00 98.31 110 TYR A C 1
ATOM 901 O O . TYR A 1 110 ? -17.301 6.082 8.767 1.00 98.31 110 TYR A O 1
ATOM 909 N N . LEU A 1 111 ? -18.871 4.623 8.074 1.00 98.50 111 LEU A N 1
ATOM 910 C CA . LEU A 1 111 ? -19.296 4.219 9.412 1.00 98.50 111 LEU A CA 1
ATOM 911 C C . LEU A 1 111 ? -18.173 3.466 10.137 1.00 98.50 111 LEU A C 1
ATOM 913 O O . LEU A 1 111 ? -17.818 3.821 11.257 1.00 98.50 111 LEU A O 1
ATOM 917 N N . LEU A 1 112 ? -17.580 2.464 9.483 1.00 98.44 112 LEU A N 1
ATOM 918 C CA . LEU A 1 112 ? -16.487 1.669 10.048 1.00 98.44 112 LEU A CA 1
ATOM 919 C C . LEU A 1 112 ? -15.243 2.527 10.324 1.00 98.44 112 LEU A C 1
ATOM 921 O O . LEU A 1 112 ? -14.632 2.395 11.381 1.00 98.44 112 LEU A O 1
ATOM 925 N N . TYR A 1 113 ? -14.895 3.436 9.407 1.00 98.38 113 TYR A N 1
ATOM 926 C CA . TYR A 1 113 ? -13.813 4.407 9.580 1.00 98.38 113 TYR A CA 1
ATOM 927 C C . TYR A 1 113 ? -14.061 5.316 10.788 1.00 98.38 113 TYR A C 1
ATOM 929 O O . TYR A 1 113 ? -13.154 5.503 11.605 1.00 98.38 113 TYR A O 1
ATOM 937 N N . GLY A 1 114 ? -15.282 5.850 10.915 1.00 98.06 114 GLY A N 1
ATOM 938 C CA . GLY A 1 114 ? -15.688 6.698 12.033 1.00 98.06 114 GLY A CA 1
ATOM 939 C C . GLY A 1 114 ? -15.588 5.965 13.367 1.00 98.06 114 GLY A C 1
ATOM 940 O O . GLY A 1 114 ? -14.906 6.444 14.268 1.00 98.06 114 GLY A O 1
ATOM 941 N N . ILE A 1 115 ? -16.177 4.768 13.467 1.00 98.12 115 ILE A N 1
ATOM 942 C CA . ILE A 1 115 ? -16.112 3.930 14.675 1.00 98.12 115 ILE A CA 1
ATOM 943 C C . ILE A 1 115 ? -14.657 3.624 15.040 1.00 98.12 115 ILE A C 1
ATOM 945 O O . ILE A 1 115 ? -14.248 3.871 16.173 1.00 98.12 115 ILE A O 1
ATOM 949 N N . ALA A 1 116 ? -13.853 3.139 14.089 1.00 97.00 116 ALA A N 1
ATOM 950 C CA . ALA A 1 116 ? -12.461 2.785 14.350 1.00 97.00 116 ALA A CA 1
ATOM 951 C C . ALA A 1 116 ? -11.655 3.982 14.874 1.00 97.00 116 ALA A C 1
ATOM 953 O O . ALA A 1 116 ? -10.911 3.851 15.844 1.00 97.00 116 ALA A O 1
ATOM 954 N N . ASN A 1 117 ? -11.818 5.162 14.272 1.00 97.06 117 ASN A N 1
ATOM 955 C CA . ASN A 1 117 ? -11.060 6.342 14.675 1.00 97.06 117 ASN A CA 1
ATOM 956 C C . ASN A 1 117 ? -11.569 6.980 15.964 1.00 97.06 117 ASN A C 1
ATOM 958 O O . ASN A 1 117 ? -10.741 7.447 16.742 1.00 97.06 117 ASN A O 1
ATOM 962 N N . ILE A 1 118 ? -12.875 6.945 16.238 1.00 97.38 118 ILE A N 1
ATOM 963 C CA . ILE A 1 118 ? -13.419 7.353 17.539 1.00 97.38 118 ILE A CA 1
ATOM 964 C C . ILE A 1 118 ? -12.849 6.455 18.638 1.00 97.38 118 ILE A C 1
ATOM 966 O O . ILE A 1 118 ? -12.308 6.970 19.612 1.00 97.38 118 ILE A O 1
ATOM 970 N N . LEU A 1 119 ? -12.884 5.130 18.455 1.00 96.38 119 LEU A N 1
ATOM 971 C CA . LEU A 1 119 ? -12.357 4.184 19.440 1.00 96.38 119 LEU A CA 1
ATOM 972 C C . LEU A 1 119 ? -10.856 4.381 19.664 1.00 96.38 119 LEU A C 1
ATOM 974 O O . LEU A 1 119 ? -10.433 4.546 20.803 1.00 96.38 119 LEU A O 1
ATOM 978 N N . ILE A 1 120 ? -10.054 4.435 18.594 1.00 96.06 120 ILE A N 1
ATOM 979 C CA . ILE A 1 120 ? -8.600 4.632 18.707 1.00 96.06 120 ILE A CA 1
ATOM 980 C C . ILE A 1 120 ? -8.275 5.967 19.396 1.00 96.06 120 ILE A C 1
ATOM 982 O O . ILE A 1 120 ? -7.371 6.016 20.225 1.00 96.06 120 ILE A O 1
ATOM 986 N N . THR A 1 121 ? -9.021 7.032 19.094 1.00 97.25 121 THR A N 1
ATOM 987 C CA . THR A 1 121 ? -8.829 8.354 19.717 1.00 97.25 121 THR A CA 1
ATOM 988 C C . THR A 1 121 ? -9.329 8.391 21.162 1.00 97.25 121 THR A C 1
ATOM 990 O O . THR A 1 121 ? -8.822 9.162 21.964 1.00 97.25 121 THR A O 1
ATOM 993 N N . ALA A 1 122 ? -10.290 7.559 21.549 1.00 97.31 122 ALA A N 1
ATOM 994 C CA . ALA A 1 122 ? -10.752 7.494 22.933 1.00 97.31 122 ALA A CA 1
ATOM 995 C C . ALA A 1 122 ? -9.797 6.708 23.850 1.00 97.31 122 ALA A C 1
ATOM 997 O O . ALA A 1 122 ? -9.796 6.946 25.055 1.00 97.31 122 ALA A O 1
ATOM 998 N N . LEU A 1 123 ? -8.968 5.799 23.312 1.00 96.06 123 LEU A N 1
ATOM 999 C CA . LEU A 1 123 ? -8.119 4.908 24.117 1.00 96.06 123 LEU A CA 1
ATOM 1000 C C . LEU A 1 123 ? -7.233 5.635 25.147 1.00 96.06 123 LEU A C 1
ATOM 1002 O O . LEU A 1 123 ? -7.279 5.228 26.305 1.00 96.06 123 LEU A O 1
ATOM 1006 N N . PRO A 1 124 ? -6.480 6.705 24.818 1.00 97.12 124 PRO A N 1
ATOM 1007 C CA . PRO A 1 124 ? -5.683 7.417 25.822 1.00 97.12 124 PRO A CA 1
ATOM 1008 C C . PRO A 1 124 ? -6.514 7.989 26.973 1.00 97.12 124 PRO A C 1
ATOM 1010 O O . PRO A 1 124 ? -6.110 7.926 28.133 1.00 97.12 124 PRO A O 1
ATOM 1013 N N . CYS A 1 125 ? -7.701 8.512 26.653 1.00 97.75 125 CYS A N 1
ATOM 1014 C CA . CYS A 1 125 ? -8.624 9.056 27.643 1.00 97.75 125 CYS A CA 1
ATOM 1015 C C . CYS A 1 125 ? -9.146 7.957 28.577 1.00 97.75 125 CYS A C 1
ATOM 1017 O O . CYS A 1 125 ? -9.255 8.173 29.779 1.00 97.75 125 CYS A O 1
ATOM 1019 N N . LEU A 1 126 ? -9.443 6.775 28.029 1.00 97.12 126 LEU A N 1
ATOM 1020 C CA . LEU A 1 126 ? -10.011 5.649 28.775 1.00 97.12 126 LEU A CA 1
ATOM 1021 C C . LEU A 1 126 ? -8.970 4.860 29.580 1.00 97.12 126 LEU A C 1
ATOM 1023 O O . LEU A 1 126 ? -9.288 4.366 30.655 1.00 97.12 126 LEU A O 1
ATOM 1027 N N . LEU A 1 127 ? -7.751 4.702 29.057 1.00 97.44 127 LEU A N 1
ATOM 1028 C CA . LEU A 1 127 ? -6.743 3.810 29.638 1.00 97.44 127 LEU A CA 1
ATOM 1029 C C . LEU A 1 127 ? -5.847 4.492 30.673 1.00 97.44 127 LEU A C 1
ATOM 1031 O O . LEU A 1 127 ? -5.421 3.838 31.620 1.00 97.44 127 LEU A O 1
ATOM 1035 N N . TRP A 1 128 ? -5.537 5.778 30.498 1.00 97.50 128 TRP A N 1
ATOM 1036 C CA . TRP A 1 128 ? -4.644 6.504 31.411 1.00 97.50 128 TRP A CA 1
ATOM 1037 C C . TRP A 1 128 ? -5.084 7.948 31.683 1.00 97.50 128 TRP A C 1
ATOM 1039 O O . TRP A 1 128 ? -4.292 8.753 32.165 1.00 97.50 128 TRP A O 1
ATOM 1049 N N . GLY A 1 129 ? -6.349 8.281 31.399 1.00 97.31 129 GLY A N 1
ATOM 1050 C CA . GLY A 1 129 ? -6.939 9.567 31.775 1.00 97.31 129 GLY A CA 1
ATOM 1051 C C . GLY A 1 129 ? -6.414 10.770 30.987 1.00 97.31 129 GLY A C 1
ATOM 1052 O O . GLY A 1 129 ? -6.471 11.890 31.487 1.00 97.31 129 GLY A O 1
ATOM 1053 N N . GLU A 1 130 ? -5.893 10.568 29.772 1.00 98.00 130 GLU A N 1
ATOM 1054 C CA . GLU A 1 130 ? -5.421 11.677 28.936 1.00 98.00 130 GLU A CA 1
ATOM 1055 C C . GLU A 1 130 ? -6.565 12.622 28.541 1.00 98.00 130 GLU A C 1
ATOM 1057 O O . GLU A 1 130 ? -7.708 12.214 28.317 1.00 98.00 130 GLU A O 1
ATOM 1062 N N . SER A 1 131 ? -6.250 13.903 28.384 1.00 97.81 131 SER A N 1
ATOM 1063 C CA . SER A 1 131 ? -7.212 14.895 27.923 1.00 97.81 131 SER A CA 1
ATOM 1064 C C . SER A 1 131 ? -7.691 14.606 26.494 1.00 97.81 131 SER A C 1
ATOM 1066 O O . SER A 1 131 ? -6.916 14.259 25.596 1.00 97.81 131 SER A O 1
ATOM 1068 N N . LEU A 1 132 ? -8.982 14.843 26.239 1.00 96.94 132 LEU A N 1
ATOM 1069 C CA . LEU A 1 132 ? -9.560 14.677 24.901 1.00 96.94 132 LEU A CA 1
ATOM 1070 C C . LEU A 1 132 ? -8.823 15.521 23.849 1.00 96.94 132 LEU A C 1
ATOM 1072 O O . LEU A 1 132 ? -8.613 15.072 22.725 1.00 96.94 132 LEU A O 1
ATOM 1076 N N . ARG A 1 133 ? -8.377 16.728 24.220 1.00 97.81 133 ARG A N 1
ATOM 1077 C CA . ARG A 1 133 ? -7.625 17.623 23.332 1.00 97.81 133 ARG A CA 1
ATOM 1078 C C . ARG A 1 133 ? -6.304 17.001 22.881 1.00 97.81 133 ARG A C 1
ATOM 1080 O O . ARG A 1 133 ? -6.022 17.007 21.683 1.00 97.81 133 ARG A O 1
ATOM 1087 N N . VAL 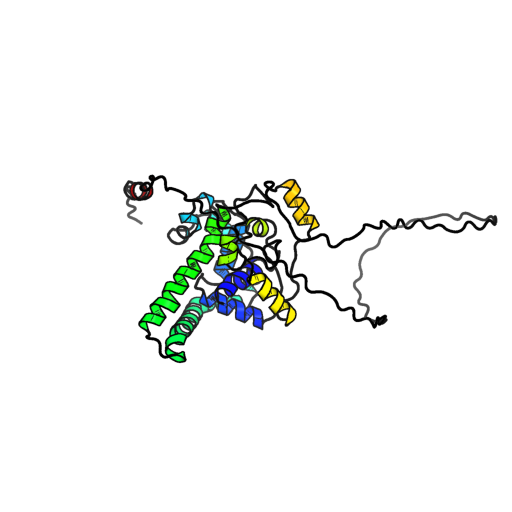A 1 134 ? -5.502 16.483 23.814 1.00 97.50 134 VAL A N 1
ATOM 1088 C CA . VAL A 1 134 ? -4.223 15.834 23.485 1.00 97.50 134 VAL A CA 1
ATOM 1089 C C . VAL A 1 134 ? -4.474 14.585 22.653 1.00 97.50 134 VAL A C 1
ATOM 1091 O O . VAL A 1 134 ? -3.790 14.385 21.652 1.00 97.50 134 VAL A O 1
ATOM 1094 N N . SER A 1 135 ? -5.496 13.797 22.987 1.00 97.81 135 SER A N 1
ATOM 1095 C CA . SER A 1 135 ? -5.800 12.588 22.227 1.00 97.81 135 SER A CA 1
ATOM 1096 C C . SER A 1 135 ? -6.233 12.884 20.786 1.00 97.81 135 SER A C 1
ATOM 1098 O O . SER A 1 135 ? -5.712 12.291 19.841 1.00 97.81 135 SER A O 1
ATOM 1100 N N . VAL A 1 136 ? -7.111 13.868 20.572 1.00 97.88 136 VAL A N 1
ATOM 1101 C CA . VAL A 1 136 ? -7.520 14.283 19.219 1.00 97.88 136 VAL A CA 1
ATOM 1102 C C . VAL A 1 136 ? -6.325 14.819 18.426 1.00 97.88 136 VAL A C 1
ATOM 1104 O O . VAL A 1 136 ? -6.114 14.412 17.283 1.00 97.88 136 VAL A O 1
ATOM 1107 N N . LEU A 1 137 ? -5.507 15.698 19.009 1.00 97.88 137 LEU A N 1
ATOM 1108 C CA . LEU A 1 137 ? -4.366 16.276 18.293 1.00 97.88 137 LEU A CA 1
ATOM 1109 C C . LEU A 1 137 ? -3.266 15.240 18.021 1.00 97.88 137 LEU A C 1
ATOM 1111 O O . LEU A 1 137 ? -2.755 15.169 16.906 1.00 97.88 137 LEU A O 1
ATOM 1115 N N . GLY A 1 138 ? -2.915 14.417 19.005 1.00 96.25 138 GLY A N 1
ATOM 1116 C CA . GLY A 1 138 ? -1.846 13.427 18.897 1.00 96.25 138 GLY A CA 1
ATOM 1117 C C . GLY A 1 138 ? -2.260 12.170 18.134 1.00 96.25 138 GLY A C 1
ATOM 1118 O O . GLY A 1 138 ? -1.643 11.807 17.130 1.00 96.25 138 GLY A O 1
ATOM 1119 N N . VAL A 1 139 ? -3.318 11.502 18.596 1.00 95.75 139 VAL A N 1
ATOM 1120 C CA . VAL A 1 139 ? -3.709 10.170 18.112 1.00 95.75 139 VAL A CA 1
ATOM 1121 C C . VAL A 1 139 ? -4.545 10.229 16.842 1.00 95.75 139 VAL A C 1
ATOM 1123 O O . VAL A 1 139 ? -4.410 9.337 16.005 1.00 95.75 139 VAL A O 1
ATOM 1126 N N . TYR A 1 140 ? -5.367 11.263 16.650 1.00 96.50 140 TYR A N 1
ATOM 1127 C CA . TYR A 1 140 ? -6.100 11.422 15.394 1.00 96.50 140 TYR A CA 1
ATOM 1128 C C . TYR A 1 140 ? -5.325 12.272 14.388 1.00 96.50 140 TYR A C 1
ATOM 1130 O O . TYR A 1 140 ? -4.920 11.749 13.349 1.00 96.50 140 TYR A O 1
ATOM 1138 N N . VAL A 1 141 ? -5.078 13.554 14.675 1.00 97.75 141 VAL A N 1
ATOM 1139 C CA . VAL A 1 141 ? -4.529 14.496 13.682 1.00 97.75 141 VAL A CA 1
ATOM 1140 C C . VAL A 1 141 ? -3.085 14.152 13.309 1.00 97.75 141 VAL A C 1
ATOM 1142 O O . VAL A 1 141 ? -2.828 13.808 12.154 1.00 97.75 141 VAL A O 1
ATOM 1145 N N . LEU A 1 142 ? -2.146 14.194 14.261 1.00 97.31 142 LEU A N 1
ATOM 1146 C CA . LEU A 1 142 ? -0.721 13.984 13.973 1.00 97.31 142 LEU A CA 1
ATOM 1147 C C . LEU A 1 142 ? -0.457 12.586 13.410 1.00 97.31 142 LEU A C 1
ATOM 1149 O O . LEU A 1 142 ? 0.184 12.462 12.367 1.00 97.31 142 LEU A O 1
ATOM 1153 N N . ARG A 1 143 ? -1.010 11.537 14.031 1.00 96.31 143 ARG A N 1
ATOM 1154 C CA . ARG A 1 143 ? -0.909 10.159 13.522 1.00 96.31 143 ARG A CA 1
ATOM 1155 C C . ARG A 1 143 ? -1.368 10.048 12.065 1.00 96.31 143 ARG A C 1
ATOM 1157 O O . ARG A 1 143 ? -0.708 9.378 11.276 1.00 96.31 143 ARG A O 1
ATOM 1164 N N . THR A 1 144 ? -2.489 10.678 11.706 1.00 96.88 144 THR A N 1
ATOM 1165 C CA . THR A 1 144 ? -3.036 10.614 10.340 1.00 96.88 144 THR A CA 1
ATOM 1166 C C . THR A 1 144 ? -2.147 11.365 9.351 1.00 96.88 144 THR A C 1
ATOM 1168 O O . THR A 1 144 ? -1.838 10.827 8.290 1.00 96.88 144 THR A O 1
ATOM 1171 N N . VAL A 1 145 ? -1.650 12.550 9.721 1.00 97.62 145 VAL A N 1
ATOM 1172 C CA . VAL A 1 145 ? -0.691 13.309 8.899 1.00 97.62 145 VAL A CA 1
ATOM 1173 C C . VAL A 1 145 ? 0.577 12.493 8.643 1.00 97.62 145 VAL A C 1
ATOM 1175 O O . VAL A 1 145 ? 0.989 12.363 7.489 1.00 97.62 145 VAL A O 1
ATOM 1178 N N . PHE A 1 146 ? 1.176 11.898 9.679 1.00 97.06 146 PHE A N 1
ATOM 1179 C CA . PHE A 1 146 ? 2.370 11.063 9.517 1.00 97.06 146 PHE A CA 1
ATOM 1180 C C . PHE A 1 146 ? 2.096 9.830 8.659 1.00 97.06 146 PHE A C 1
ATOM 1182 O O . PHE A 1 146 ? 2.849 9.564 7.726 1.00 97.06 146 PHE A O 1
ATOM 1189 N N . LEU A 1 147 ? 1.004 9.108 8.924 1.00 97.44 147 LEU A N 1
ATOM 1190 C CA . LEU A 1 147 ? 0.633 7.913 8.165 1.00 97.44 147 LEU A CA 1
ATOM 1191 C C . LEU A 1 147 ? 0.482 8.211 6.668 1.00 97.44 147 LEU A C 1
ATOM 1193 O O . LEU A 1 147 ? 0.969 7.446 5.833 1.00 97.44 147 LEU A O 1
ATOM 1197 N N . TYR A 1 148 ? -0.179 9.318 6.330 1.00 97.81 148 TYR A N 1
ATOM 1198 C CA . TYR A 1 148 ? -0.371 9.733 4.944 1.00 97.81 148 TYR A CA 1
ATOM 1199 C C . TYR A 1 148 ? 0.949 10.083 4.275 1.00 97.81 148 TYR A C 1
ATOM 1201 O O . TYR A 1 148 ? 1.258 9.497 3.244 1.00 97.81 148 TYR A O 1
ATOM 1209 N N . ASN A 1 149 ? 1.769 10.941 4.885 1.00 98.38 149 ASN A N 1
ATOM 1210 C CA . ASN A 1 149 ? 3.056 11.315 4.295 1.00 98.38 149 ASN A CA 1
ATOM 1211 C C . ASN A 1 149 ? 3.992 10.106 4.144 1.00 98.38 149 ASN A C 1
ATOM 1213 O O . ASN A 1 149 ? 4.639 9.975 3.110 1.00 98.38 149 ASN A O 1
ATOM 1217 N N . ILE A 1 150 ? 4.019 9.187 5.117 1.00 97.69 150 ILE A N 1
ATOM 1218 C CA . ILE A 1 150 ? 4.789 7.938 5.015 1.00 97.69 150 ILE A CA 1
ATOM 1219 C C . ILE A 1 150 ? 4.308 7.102 3.826 1.00 97.69 150 ILE A C 1
ATOM 1221 O O . ILE A 1 150 ? 5.127 6.659 3.028 1.00 97.69 150 ILE A O 1
ATOM 1225 N N . THR A 1 151 ? 2.995 6.926 3.660 1.00 97.88 151 THR A N 1
ATOM 1226 C CA . THR A 1 151 ? 2.452 6.164 2.522 1.00 97.88 151 THR A CA 1
ATOM 1227 C C . THR A 1 151 ? 2.773 6.852 1.194 1.00 97.88 151 THR A C 1
ATOM 1229 O O . THR A 1 151 ? 3.208 6.220 0.239 1.00 97.88 151 THR A O 1
ATOM 1232 N N . TRP A 1 152 ? 2.611 8.170 1.135 1.00 98.50 152 TRP A N 1
ATOM 1233 C CA . TRP A 1 152 ? 2.828 8.966 -0.069 1.00 98.50 152 TRP A CA 1
ATOM 1234 C C . TRP A 1 152 ? 4.298 9.085 -0.480 1.00 98.50 152 TRP A C 1
ATOM 1236 O O . TRP A 1 152 ? 4.577 9.415 -1.632 1.00 98.50 152 TRP A O 1
ATOM 1246 N N . LEU A 1 153 ? 5.251 8.817 0.422 1.00 98.50 153 LEU A N 1
ATOM 1247 C CA . LEU A 1 153 ? 6.667 8.700 0.059 1.00 98.50 153 LEU A CA 1
ATOM 1248 C C . LEU A 1 153 ? 6.922 7.541 -0.910 1.00 98.50 153 LEU A C 1
ATOM 1250 O O . LEU A 1 153 ? 7.843 7.645 -1.717 1.00 98.50 153 LEU A O 1
ATOM 1254 N N . VAL A 1 154 ? 6.118 6.476 -0.866 1.00 98.12 154 VAL A N 1
ATOM 1255 C CA . VAL A 1 154 ? 6.224 5.361 -1.820 1.00 98.12 154 VAL A CA 1
ATOM 1256 C C . VAL A 1 154 ? 5.925 5.863 -3.235 1.00 98.12 154 VAL A C 1
ATOM 1258 O O . VAL A 1 154 ? 6.726 5.675 -4.141 1.00 98.12 154 VAL A O 1
ATOM 1261 N N . ASN A 1 155 ? 4.850 6.634 -3.399 1.00 98.00 155 ASN A N 1
ATOM 1262 C CA . ASN A 1 155 ? 4.457 7.175 -4.701 1.00 98.00 155 ASN A CA 1
ATOM 1263 C C . ASN A 1 155 ? 5.432 8.244 -5.221 1.00 98.00 155 ASN A C 1
ATOM 1265 O O . ASN A 1 155 ? 5.583 8.410 -6.428 1.00 98.00 155 ASN A O 1
ATOM 1269 N N . SER A 1 156 ? 6.070 9.008 -4.325 1.00 98.12 156 SER A N 1
ATOM 1270 C CA . SER A 1 156 ? 6.954 10.113 -4.705 1.00 98.12 156 SER A CA 1
ATOM 1271 C C . SER A 1 156 ? 8.437 9.754 -4.623 1.00 98.12 156 SER A C 1
ATOM 1273 O O . SER A 1 156 ? 9.105 9.606 -5.645 1.00 98.12 156 SER A O 1
ATOM 1275 N N . ALA A 1 157 ? 8.987 9.613 -3.419 1.00 98.31 157 ALA A N 1
ATOM 1276 C CA . ALA A 1 157 ? 10.408 9.365 -3.219 1.00 98.31 157 ALA A CA 1
ATOM 1277 C C . ALA A 1 157 ? 10.848 8.029 -3.834 1.00 98.31 157 ALA A C 1
ATOM 1279 O O . ALA A 1 157 ? 11.893 7.997 -4.485 1.00 98.31 157 ALA A O 1
ATOM 1280 N N . ALA A 1 158 ? 10.033 6.973 -3.724 1.00 97.81 158 ALA A N 1
ATOM 1281 C CA . ALA A 1 158 ? 10.344 5.666 -4.308 1.00 97.81 158 ALA A CA 1
ATOM 1282 C C . ALA A 1 158 ? 10.101 5.572 -5.830 1.00 97.81 158 ALA A C 1
ATOM 1284 O O . ALA A 1 158 ? 10.318 4.518 -6.417 1.00 97.81 158 ALA A O 1
ATOM 1285 N N . HIS A 1 159 ? 9.751 6.679 -6.495 1.00 98.12 159 HIS A N 1
ATOM 1286 C CA . HIS A 1 159 ? 9.794 6.825 -7.959 1.00 98.12 159 HIS A CA 1
ATOM 1287 C C . HIS A 1 159 ? 10.880 7.800 -8.447 1.00 98.12 159 HIS A C 1
ATOM 1289 O O . HIS A 1 159 ? 11.114 7.923 -9.652 1.00 98.12 159 HIS A O 1
ATOM 1295 N N . LEU A 1 160 ? 11.547 8.527 -7.544 1.00 96.75 160 LEU A N 1
ATOM 1296 C CA . LEU A 1 160 ? 12.418 9.647 -7.918 1.00 96.75 160 LEU A CA 1
ATOM 1297 C C . LEU A 1 160 ? 13.849 9.516 -7.390 1.00 96.75 160 LEU A C 1
ATOM 1299 O O . LEU A 1 160 ? 14.784 9.851 -8.117 1.00 96.75 160 LEU A O 1
ATOM 1303 N N . TYR A 1 161 ? 14.035 9.034 -6.161 1.00 97.88 161 TYR A N 1
ATOM 1304 C CA . TYR A 1 161 ? 15.317 9.104 -5.456 1.00 97.88 161 TYR A CA 1
ATOM 1305 C C . TYR A 1 161 ? 15.763 7.722 -4.980 1.00 97.88 161 TYR A C 1
ATOM 1307 O O . TYR A 1 161 ? 15.249 7.213 -3.987 1.00 97.88 161 TYR A O 1
ATOM 1315 N N . GLY A 1 162 ? 16.715 7.112 -5.682 1.00 97.12 162 GLY A N 1
ATOM 1316 C CA . GLY A 1 162 ? 17.217 5.777 -5.363 1.00 97.12 162 GLY A CA 1
ATOM 1317 C C . GLY A 1 162 ? 17.860 5.100 -6.570 1.00 97.12 162 GLY A C 1
ATOM 1318 O O . GLY A 1 162 ? 18.101 5.749 -7.591 1.00 97.12 162 GLY A O 1
ATOM 1319 N N . THR A 1 163 ? 18.129 3.804 -6.448 1.00 97.56 163 THR A N 1
ATOM 1320 C CA . THR A 1 163 ? 18.759 2.999 -7.505 1.00 97.56 163 THR A CA 1
ATOM 1321 C C . THR A 1 163 ? 17.749 2.125 -8.251 1.00 97.56 163 THR A C 1
ATOM 1323 O O . THR A 1 163 ? 16.609 1.966 -7.816 1.00 97.56 163 THR A O 1
ATOM 1326 N N . ARG A 1 164 ? 18.134 1.571 -9.405 1.00 97.62 164 ARG A N 1
ATOM 1327 C CA . ARG A 1 164 ? 17.294 0.703 -10.251 1.00 97.62 164 ARG A CA 1
ATOM 1328 C C . ARG A 1 164 ? 18.017 -0.600 -10.620 1.00 97.62 164 ARG A C 1
ATOM 1330 O O . ARG A 1 164 ? 18.239 -0.867 -11.805 1.00 97.62 164 ARG A O 1
ATOM 1337 N N . PRO A 1 165 ? 18.356 -1.441 -9.631 1.00 97.12 165 PRO A N 1
ATOM 1338 C CA . PRO A 1 165 ? 19.159 -2.635 -9.862 1.00 97.12 165 PRO A CA 1
ATOM 1339 C C . PRO A 1 165 ? 18.447 -3.716 -10.690 1.00 97.12 165 PRO A C 1
ATOM 1341 O O . PRO A 1 165 ? 19.122 -4.562 -11.273 1.00 97.12 165 PRO A O 1
ATOM 1344 N N . TYR A 1 166 ? 17.112 -3.695 -10.790 1.00 97.81 166 TYR A N 1
ATOM 1345 C CA . TYR A 1 166 ? 16.331 -4.717 -11.500 1.00 97.81 166 TYR A CA 1
ATOM 1346 C C . TYR A 1 166 ? 15.833 -4.256 -12.871 1.00 97.81 166 TYR A C 1
ATOM 1348 O O . TYR A 1 166 ? 15.771 -5.063 -13.800 1.00 97.81 166 TYR A O 1
ATOM 1356 N N . ASN A 1 167 ? 15.447 -2.982 -13.010 1.00 97.88 167 ASN A N 1
ATOM 1357 C CA . ASN A 1 167 ? 14.981 -2.430 -14.282 1.00 97.88 167 ASN A CA 1
ATOM 1358 C C . ASN A 1 167 ? 15.113 -0.898 -14.356 1.00 97.88 167 ASN A C 1
ATOM 1360 O O . ASN A 1 167 ? 14.356 -0.174 -13.711 1.00 97.88 167 ASN A O 1
ATOM 1364 N N . VAL A 1 168 ? 16.001 -0.404 -15.222 1.00 97.50 168 VAL A N 1
ATOM 1365 C CA . VAL A 1 168 ? 16.207 1.035 -15.493 1.00 97.50 168 VAL A CA 1
ATOM 1366 C C . VAL A 1 168 ? 15.079 1.706 -16.269 1.00 97.50 168 VAL A C 1
ATOM 1368 O O . VAL A 1 168 ? 15.005 2.932 -16.300 1.00 97.50 168 VAL A O 1
ATOM 1371 N N . LYS A 1 169 ? 14.220 0.932 -16.942 1.00 96.44 169 LYS A N 1
ATOM 1372 C CA . LYS A 1 169 ? 13.195 1.476 -17.848 1.00 96.44 169 LYS A CA 1
ATOM 1373 C C . LYS A 1 169 ? 11.956 2.003 -17.123 1.00 96.44 169 LYS A C 1
ATOM 1375 O O . LYS A 1 169 ? 11.143 2.673 -17.750 1.00 96.44 169 LYS A O 1
ATOM 1380 N N . ILE A 1 170 ? 11.802 1.684 -15.841 1.00 96.56 170 ILE A N 1
ATOM 1381 C CA . ILE A 1 170 ? 10.707 2.156 -14.984 1.00 96.56 170 ILE A CA 1
ATOM 1382 C C . ILE A 1 170 ? 11.227 3.212 -14.009 1.00 96.56 170 ILE A C 1
ATOM 1384 O O . ILE A 1 170 ? 12.417 3.225 -13.688 1.00 96.56 170 ILE A O 1
ATOM 1388 N N . LYS A 1 171 ? 10.359 4.105 -13.518 1.00 96.69 171 LYS A N 1
ATOM 1389 C CA . LYS A 1 171 ? 10.819 5.149 -12.594 1.00 96.69 171 LYS A CA 1
ATOM 1390 C C . LYS A 1 171 ? 11.027 4.657 -11.176 1.00 96.69 171 LYS A C 1
ATOM 1392 O O . LYS A 1 171 ? 11.927 5.195 -10.537 1.00 96.69 171 LYS A O 1
ATOM 1397 N N . ALA A 1 172 ? 10.277 3.642 -10.742 1.00 97.94 172 ALA A N 1
ATOM 1398 C CA . ALA A 1 172 ? 10.398 3.030 -9.423 1.00 97.94 172 ALA A CA 1
ATOM 1399 C C . ALA A 1 172 ? 11.861 2.721 -9.062 1.00 97.94 172 ALA A C 1
ATOM 1401 O O . ALA A 1 172 ? 12.612 2.198 -9.891 1.00 97.94 172 ALA A O 1
ATOM 1402 N N . VAL A 1 173 ? 12.257 3.057 -7.838 1.00 98.12 173 VAL A N 1
ATOM 1403 C CA . VAL A 1 173 ? 13.625 2.950 -7.322 1.00 98.12 173 VAL A CA 1
ATOM 1404 C C . VAL A 1 173 ? 13.667 2.193 -5.998 1.00 98.12 173 VAL A C 1
ATOM 1406 O O . VAL A 1 173 ? 12.711 2.208 -5.227 1.00 98.12 173 VAL A O 1
ATOM 1409 N N . GLU A 1 174 ? 14.810 1.585 -5.701 1.00 97.44 174 GLU A N 1
ATOM 1410 C CA . GLU A 1 174 ? 15.128 1.104 -4.360 1.00 97.44 174 GLU A CA 1
ATOM 1411 C C . GLU A 1 174 ? 15.517 2.291 -3.473 1.00 97.44 174 GLU A C 1
ATOM 1413 O O . GLU A 1 174 ? 16.461 3.033 -3.767 1.00 97.44 174 GLU A O 1
ATOM 1418 N N . ASN A 1 175 ? 14.801 2.469 -2.364 1.00 97.06 175 ASN A N 1
ATOM 1419 C CA . ASN A 1 175 ? 15.066 3.510 -1.384 1.00 97.06 175 ASN A CA 1
ATOM 1420 C C . ASN A 1 175 ? 14.966 2.947 0.041 1.00 97.06 175 ASN A C 1
ATOM 1422 O O . ASN A 1 175 ? 13.879 2.778 0.600 1.00 97.06 175 ASN A O 1
ATOM 1426 N N . LYS A 1 176 ? 16.134 2.716 0.652 1.00 95.69 176 LYS A N 1
ATOM 1427 C CA . LYS A 1 176 ? 16.260 2.171 2.010 1.00 95.69 176 LYS A CA 1
ATOM 1428 C C . LYS A 1 176 ? 15.530 3.014 3.056 1.00 95.69 176 LYS A C 1
ATOM 1430 O O . LYS A 1 176 ? 14.827 2.451 3.885 1.00 95.69 176 LYS A O 1
ATOM 1435 N N . PHE A 1 177 ? 15.646 4.345 2.997 1.00 96.81 177 PHE A N 1
ATOM 1436 C CA . PHE A 1 177 ? 14.957 5.236 3.938 1.00 96.81 177 PHE A CA 1
ATOM 1437 C C . PHE A 1 177 ? 13.439 5.064 3.851 1.00 96.81 177 PHE A C 1
ATOM 1439 O O . PHE A 1 177 ? 12.788 4.879 4.879 1.00 96.81 177 PHE A O 1
ATOM 1446 N N . VAL A 1 178 ? 12.887 5.066 2.630 1.00 97.38 178 VAL A N 1
ATOM 1447 C CA . VAL A 1 178 ? 11.455 4.824 2.414 1.00 97.38 178 VAL A CA 1
ATOM 1448 C C . VAL A 1 178 ? 11.073 3.448 2.948 1.00 97.38 178 VAL A C 1
ATOM 1450 O O . VAL A 1 178 ? 10.070 3.345 3.649 1.00 97.38 178 VAL A O 1
ATOM 1453 N N . SER A 1 179 ? 11.881 2.410 2.712 1.00 96.19 179 SER A N 1
ATOM 1454 C CA . SER A 1 179 ? 11.585 1.061 3.205 1.00 96.19 179 SER A CA 1
ATOM 1455 C C . SER A 1 179 ? 11.514 1.014 4.726 1.00 96.19 179 SER A C 1
ATOM 1457 O O . SER A 1 179 ? 10.535 0.515 5.280 1.00 96.19 179 SER A O 1
ATOM 1459 N N . THR A 1 180 ? 12.484 1.622 5.413 1.00 95.38 180 THR A N 1
ATOM 1460 C CA . THR A 1 180 ? 12.513 1.672 6.878 1.00 95.38 180 THR A CA 1
ATOM 1461 C C . THR A 1 180 ? 11.272 2.362 7.450 1.00 95.38 180 THR A C 1
ATOM 1463 O O . THR A 1 180 ? 10.661 1.834 8.377 1.00 95.38 180 THR A O 1
ATOM 1466 N N . VAL A 1 181 ? 10.868 3.520 6.910 1.00 95.88 181 VAL A N 1
ATOM 1467 C CA . VAL A 1 181 ? 9.740 4.289 7.477 1.00 95.88 181 VAL A CA 1
ATOM 1468 C C . VAL A 1 181 ? 8.368 3.739 7.082 1.00 95.88 181 VAL A C 1
ATOM 1470 O O . VAL A 1 181 ? 7.406 3.919 7.825 1.00 95.88 181 VAL A O 1
ATOM 1473 N N . THR A 1 182 ? 8.268 3.058 5.939 1.00 95.75 182 THR A N 1
ATOM 1474 C CA . THR A 1 182 ? 7.022 2.428 5.459 1.00 95.75 182 THR A CA 1
ATOM 1475 C C . THR A 1 182 ? 6.845 1.000 5.965 1.00 95.75 182 THR A C 1
ATOM 1477 O O . THR A 1 182 ? 5.744 0.462 5.896 1.00 95.75 182 THR A O 1
ATOM 1480 N N . GLY A 1 183 ? 7.902 0.395 6.510 1.00 94.31 183 GLY A N 1
ATOM 1481 C CA . GLY A 1 183 ? 7.889 -0.986 6.974 1.00 94.31 183 GLY A CA 1
ATOM 1482 C C . GLY A 1 183 ? 7.978 -2.013 5.844 1.00 94.31 183 GLY A C 1
ATOM 1483 O O . GLY A 1 183 ? 7.374 -3.075 5.985 1.00 94.31 183 GLY A O 1
ATOM 1484 N N . GLY A 1 184 ? 8.715 -1.710 4.767 1.00 95.06 184 GLY A N 1
ATOM 1485 C CA . GLY A 1 184 ? 9.030 -2.661 3.688 1.00 95.06 184 GLY A CA 1
ATOM 1486 C C . GLY A 1 184 ? 8.745 -2.202 2.260 1.00 95.06 184 GLY A C 1
ATOM 1487 O O . GLY A 1 184 ? 9.074 -2.915 1.322 1.00 95.06 184 GLY A O 1
ATOM 1488 N N . GLU A 1 185 ? 8.149 -1.025 2.063 1.00 97.38 185 GLU A N 1
ATOM 1489 C CA . GLU A 1 185 ? 7.572 -0.639 0.762 1.00 97.38 185 GLU A CA 1
ATOM 1490 C C . GLU A 1 185 ? 8.497 0.230 -0.103 1.00 97.38 185 GLU A C 1
ATOM 1492 O O . GLU A 1 185 ? 8.111 0.701 -1.173 1.00 97.38 185 GLU A O 1
ATOM 1497 N N . GLY A 1 186 ? 9.729 0.462 0.360 1.00 96.56 186 GLY A N 1
ATOM 1498 C CA . GLY A 1 186 ? 10.726 1.274 -0.344 1.00 96.56 186 GLY A CA 1
ATOM 1499 C C . GLY A 1 186 ? 11.598 0.499 -1.326 1.00 96.56 186 GLY A C 1
ATOM 1500 O O . GLY A 1 186 ? 12.323 1.124 -2.098 1.00 96.56 186 GLY A O 1
ATOM 1501 N N . TRP A 1 187 ? 11.524 -0.832 -1.335 1.00 96.88 187 TRP A N 1
ATOM 1502 C CA . TRP A 1 187 ? 12.162 -1.702 -2.329 1.00 96.88 187 TRP A CA 1
ATOM 1503 C C . TRP A 1 187 ? 11.344 -1.722 -3.634 1.00 96.88 187 TRP A C 1
ATOM 1505 O O . TRP A 1 187 ? 10.823 -2.738 -4.097 1.00 96.88 187 TRP A O 1
ATOM 1515 N N . HIS A 1 188 ? 11.125 -0.524 -4.182 1.00 97.62 188 HIS A N 1
ATOM 1516 C CA . HIS A 1 188 ? 10.059 -0.269 -5.139 1.00 97.62 188 HIS A CA 1
ATOM 1517 C C . HIS A 1 188 ? 10.430 -0.659 -6.575 1.00 97.62 188 HIS A C 1
ATOM 1519 O O . HIS A 1 188 ? 9.550 -1.039 -7.350 1.00 97.62 188 HIS A O 1
ATOM 1525 N N . ASN A 1 189 ? 11.719 -0.638 -6.940 1.00 98.19 189 ASN A N 1
ATOM 1526 C CA . ASN A 1 189 ? 12.167 -1.141 -8.240 1.00 98.19 189 ASN A CA 1
ATOM 1527 C C . ASN A 1 189 ? 11.958 -2.657 -8.321 1.00 98.19 189 ASN A C 1
ATOM 1529 O O . ASN A 1 189 ? 11.425 -3.134 -9.322 1.00 98.19 189 ASN A O 1
ATOM 1533 N N . PHE A 1 190 ? 12.304 -3.400 -7.262 1.00 97.69 190 PHE A N 1
ATOM 1534 C CA . PHE A 1 190 ? 12.013 -4.833 -7.179 1.00 97.69 190 PHE A CA 1
ATOM 1535 C C . PHE A 1 190 ? 10.511 -5.077 -7.277 1.00 97.69 190 PHE A C 1
ATOM 1537 O O . PHE A 1 190 ? 10.056 -5.859 -8.112 1.00 97.69 190 PHE A O 1
ATOM 1544 N N . HIS A 1 191 ? 9.737 -4.373 -6.450 1.00 98.19 191 HIS A N 1
ATOM 1545 C CA . HIS A 1 191 ? 8.297 -4.550 -6.362 1.00 98.19 191 HIS A CA 1
ATOM 1546 C C . HIS A 1 191 ? 7.581 -4.327 -7.705 1.00 98.19 191 HIS A C 1
ATOM 1548 O O . HIS A 1 191 ? 6.731 -5.129 -8.091 1.00 98.19 191 HIS A O 1
ATOM 1554 N N . HIS A 1 192 ? 7.941 -3.287 -8.460 1.00 98.31 192 HIS A N 1
ATOM 1555 C CA . HIS A 1 192 ? 7.344 -3.036 -9.778 1.00 98.31 192 HIS A CA 1
ATOM 1556 C C . HIS A 1 192 ? 7.737 -4.071 -10.836 1.00 98.31 192 HIS A C 1
ATOM 1558 O O . HIS A 1 192 ? 6.960 -4.326 -11.756 1.00 98.31 192 HIS A O 1
ATOM 1564 N N . VAL A 1 193 ? 8.913 -4.691 -10.713 1.00 98.06 193 VAL A N 1
ATOM 1565 C CA . VAL A 1 193 ? 9.347 -5.770 -11.615 1.00 98.06 193 VAL A CA 1
ATOM 1566 C C . VAL A 1 193 ? 8.689 -7.105 -11.244 1.00 98.06 193 VAL A C 1
ATOM 1568 O O . VAL A 1 193 ? 8.276 -7.856 -12.130 1.00 98.06 193 VAL A O 1
ATOM 1571 N N . PHE A 1 194 ? 8.544 -7.389 -9.948 1.00 98.00 194 PHE A N 1
ATOM 1572 C CA . PHE A 1 194 ? 8.016 -8.646 -9.414 1.00 98.00 194 PHE A CA 1
ATOM 1573 C C . PHE A 1 194 ? 6.834 -8.414 -8.456 1.00 98.00 194 PHE A C 1
ATOM 1575 O O . PHE A 1 194 ? 6.893 -8.781 -7.280 1.00 98.00 194 PHE A O 1
ATOM 1582 N N . PRO A 1 195 ? 5.706 -7.867 -8.943 1.00 97.56 195 PRO A N 1
ATOM 1583 C CA . PRO A 1 195 ? 4.613 -7.408 -8.082 1.00 97.56 195 PRO A CA 1
ATOM 1584 C C . PRO A 1 195 ? 3.909 -8.531 -7.316 1.00 97.56 195 PRO A C 1
ATOM 1586 O O . PRO A 1 195 ? 3.176 -8.260 -6.376 1.00 97.56 195 PRO A O 1
ATOM 1589 N N . SER A 1 196 ? 4.083 -9.793 -7.718 1.00 97.06 196 SER A N 1
ATOM 1590 C CA . SER A 1 196 ? 3.482 -10.946 -7.035 1.00 97.06 196 SER A CA 1
ATOM 1591 C C . SER A 1 196 ? 4.315 -11.499 -5.876 1.00 97.06 196 SER A C 1
ATOM 1593 O O . SER A 1 196 ? 3.812 -12.386 -5.192 1.00 97.06 196 SER A O 1
ATOM 1595 N N . ASP A 1 197 ? 5.548 -11.028 -5.656 1.00 98.06 197 ASP A N 1
ATOM 1596 C CA . ASP A 1 197 ? 6.378 -11.487 -4.535 1.00 98.06 197 ASP A CA 1
ATOM 1597 C C . ASP A 1 197 ? 5.798 -10.998 -3.200 1.00 98.06 197 ASP A C 1
ATOM 1599 O O . ASP A 1 197 ? 5.530 -9.805 -3.031 1.00 98.06 197 ASP A O 1
ATOM 1603 N N . TYR A 1 198 ? 5.596 -11.898 -2.235 1.00 97.88 198 TYR A N 1
ATOM 1604 C CA . TYR A 1 198 ? 5.007 -11.531 -0.942 1.00 97.88 198 TYR A CA 1
ATOM 1605 C C . TYR A 1 198 ? 5.901 -10.611 -0.114 1.00 97.88 198 TYR A C 1
ATOM 1607 O O . TYR A 1 198 ? 5.397 -9.893 0.755 1.00 97.88 198 TYR A O 1
ATOM 1615 N N . ARG A 1 199 ? 7.208 -10.621 -0.381 1.00 96.00 199 ARG A N 1
ATOM 1616 C CA . ARG A 1 199 ? 8.192 -9.821 0.346 1.00 96.00 199 ARG A CA 1
ATOM 1617 C C . ARG A 1 199 ? 8.297 -8.406 -0.198 1.00 96.00 199 ARG A C 1
ATOM 1619 O O . ARG A 1 199 ? 8.893 -7.566 0.454 1.00 96.00 199 ARG A O 1
ATOM 1626 N N . ALA A 1 200 ? 7.769 -8.152 -1.402 1.00 96.00 200 ALA A N 1
ATOM 1627 C CA . ALA A 1 200 ? 7.969 -6.908 -2.153 1.00 96.00 200 ALA A CA 1
ATOM 1628 C C . ALA A 1 200 ? 9.450 -6.480 -2.286 1.00 96.00 200 ALA A C 1
ATOM 1630 O O . ALA A 1 200 ? 9.736 -5.348 -2.656 1.00 96.00 200 ALA A O 1
ATOM 1631 N N . SER A 1 201 ? 10.390 -7.385 -2.011 1.00 94.62 201 SER A N 1
ATOM 1632 C CA . SER A 1 201 ? 11.822 -7.127 -1.949 1.00 94.62 201 SER A CA 1
ATOM 1633 C C . SER A 1 201 ? 12.608 -8.426 -2.111 1.00 94.62 201 SER A C 1
ATOM 1635 O O . SER A 1 201 ? 12.096 -9.520 -1.858 1.00 94.62 201 SER A O 1
ATOM 1637 N N . GLU A 1 202 ? 13.878 -8.313 -2.497 1.00 91.44 202 GLU A N 1
ATOM 1638 C CA . GLU A 1 202 ? 14.805 -9.448 -2.462 1.00 91.44 202 GLU A CA 1
ATOM 1639 C C . GLU A 1 202 ? 15.392 -9.682 -1.058 1.00 91.44 202 GLU A C 1
ATOM 1641 O O . GLU A 1 202 ? 15.708 -10.818 -0.705 1.00 91.44 202 GLU A O 1
ATOM 1646 N N . TYR A 1 203 ? 15.482 -8.627 -0.238 1.00 80.81 203 TYR A N 1
ATOM 1647 C CA . TYR A 1 203 ? 16.186 -8.595 1.054 1.00 80.81 203 TYR A CA 1
ATOM 1648 C C . TYR A 1 203 ? 15.423 -9.231 2.234 1.00 80.81 203 TYR A C 1
ATOM 1650 O O . TYR A 1 203 ? 15.899 -9.212 3.372 1.00 80.81 203 TYR A O 1
ATOM 1658 N N . GLY A 1 204 ? 14.240 -9.804 1.997 1.00 79.94 204 GLY A N 1
ATOM 1659 C CA . GLY A 1 204 ? 13.458 -10.478 3.034 1.00 79.94 204 GLY A CA 1
ATOM 1660 C C . GLY A 1 204 ? 12.992 -9.517 4.128 1.00 79.94 204 GLY A C 1
ATOM 1661 O O . GLY A 1 204 ? 12.089 -8.724 3.898 1.00 79.94 204 GLY A O 1
ATOM 1662 N N . HIS A 1 205 ? 13.570 -9.611 5.329 1.00 80.25 205 HIS A N 1
ATOM 1663 C CA . HIS A 1 205 ? 13.191 -8.786 6.486 1.00 80.25 205 HIS A CA 1
ATOM 1664 C C . HIS A 1 205 ? 13.998 -7.491 6.631 1.00 80.25 205 HIS A C 1
ATOM 1666 O O . HIS A 1 205 ? 13.669 -6.664 7.489 1.00 80.25 205 HIS A O 1
ATOM 1672 N N . GLU A 1 206 ? 15.079 -7.303 5.866 1.00 82.06 206 GLU A N 1
ATOM 1673 C CA . GLU A 1 206 ? 15.915 -6.115 6.039 1.00 82.06 206 GLU A CA 1
ATOM 1674 C C . GLU A 1 206 ? 15.132 -4.853 5.646 1.00 82.06 206 GLU A C 1
ATOM 1676 O O . GLU A 1 206 ? 14.748 -4.663 4.493 1.00 82.06 206 GLU A O 1
ATOM 1681 N N . HIS A 1 207 ? 14.880 -3.980 6.628 1.00 89.12 207 HIS A N 1
ATOM 1682 C CA . HIS A 1 207 ? 14.012 -2.800 6.478 1.00 89.12 207 HIS A CA 1
ATOM 1683 C C . HIS A 1 207 ? 12.596 -3.144 5.996 1.00 89.12 207 HIS A C 1
ATOM 1685 O O . HIS A 1 207 ? 11.957 -2.316 5.348 1.00 89.12 207 HIS A O 1
ATOM 1691 N N . ASP A 1 208 ? 12.102 -4.340 6.335 1.00 92.56 208 ASP A N 1
ATOM 1692 C CA . ASP A 1 208 ? 10.772 -4.828 5.972 1.00 92.56 208 ASP A CA 1
ATOM 1693 C C . ASP A 1 208 ? 10.114 -5.613 7.122 1.00 92.56 208 ASP A C 1
ATOM 1695 O O . ASP A 1 208 ? 10.233 -6.833 7.277 1.00 92.56 208 ASP A O 1
ATOM 1699 N N . ILE A 1 209 ? 9.364 -4.873 7.940 1.00 95.00 209 ILE A N 1
ATOM 1700 C CA . ILE A 1 209 ? 8.573 -5.428 9.045 1.00 95.00 209 ILE A CA 1
ATOM 1701 C C . ILE A 1 209 ? 7.350 -6.188 8.507 1.00 95.00 209 ILE A C 1
ATOM 1703 O O . ILE A 1 209 ? 6.886 -7.139 9.140 1.00 95.00 209 ILE A O 1
ATOM 1707 N N . SER A 1 210 ? 6.824 -5.800 7.343 1.00 96.69 210 SER A N 1
ATOM 1708 C CA . SER A 1 210 ? 5.640 -6.421 6.745 1.00 96.69 210 SER A CA 1
ATOM 1709 C C . SER A 1 210 ? 5.901 -7.883 6.392 1.00 96.69 210 SER A C 1
ATOM 1711 O O . SER A 1 210 ? 5.098 -8.749 6.744 1.00 96.69 210 SER A O 1
ATOM 1713 N N . THR A 1 211 ? 7.061 -8.180 5.806 1.00 96.81 211 THR A N 1
ATOM 1714 C CA . THR A 1 211 ? 7.515 -9.548 5.522 1.00 96.81 211 THR A CA 1
ATOM 1715 C C . THR A 1 211 ? 7.633 -10.379 6.800 1.00 96.81 211 THR A C 1
ATOM 1717 O O . THR A 1 211 ? 7.124 -11.499 6.853 1.00 96.81 211 THR A O 1
ATOM 1720 N N . ALA A 1 212 ? 8.218 -9.820 7.867 1.00 96.12 212 ALA A N 1
ATOM 1721 C CA . ALA A 1 212 ? 8.343 -10.515 9.154 1.00 96.12 212 ALA A CA 1
ATOM 1722 C C . ALA A 1 212 ? 6.978 -10.873 9.760 1.00 96.12 212 ALA A C 1
ATOM 1724 O O . ALA A 1 212 ? 6.773 -11.986 10.251 1.00 96.12 212 ALA A O 1
ATOM 1725 N N . VAL A 1 213 ? 6.012 -9.955 9.682 1.00 97.25 213 VAL A N 1
ATOM 1726 C CA . VAL A 1 213 ? 4.647 -10.207 10.157 1.00 97.25 213 VAL A CA 1
ATOM 1727 C C . VAL A 1 213 ? 3.946 -11.256 9.291 1.00 97.25 213 VAL A C 1
ATOM 1729 O O . VAL A 1 213 ? 3.306 -12.143 9.850 1.00 97.25 213 VAL A O 1
ATOM 1732 N N . ILE A 1 214 ? 4.078 -11.216 7.960 1.00 98.00 214 IL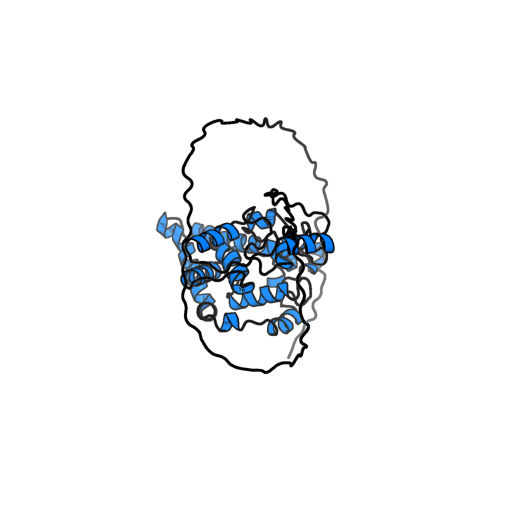E A N 1
ATOM 1733 C CA . ILE A 1 214 ? 3.486 -12.235 7.071 1.00 98.00 214 ILE A CA 1
ATOM 1734 C C . ILE A 1 214 ? 4.027 -13.629 7.409 1.00 98.00 214 ILE A C 1
ATOM 1736 O O . ILE A 1 214 ? 3.257 -14.585 7.502 1.00 98.00 214 ILE A O 1
ATOM 1740 N N . GLU A 1 215 ? 5.329 -13.758 7.654 1.00 96.50 215 GLU A N 1
ATOM 1741 C CA . GLU A 1 215 ? 5.929 -15.039 8.030 1.00 96.50 215 GLU A CA 1
ATOM 1742 C C . GLU A 1 215 ? 5.500 -15.522 9.414 1.00 96.50 215 GLU A C 1
ATOM 1744 O O . GLU A 1 215 ? 5.265 -16.718 9.595 1.00 96.50 215 GLU A O 1
ATOM 1749 N N . LEU A 1 216 ? 5.316 -14.618 10.378 1.00 97.31 216 LEU A N 1
ATOM 1750 C CA . LEU A 1 216 ? 4.692 -14.969 11.653 1.00 97.31 216 LEU A CA 1
ATOM 1751 C C . LEU A 1 216 ? 3.265 -15.491 11.436 1.00 97.31 216 LEU A C 1
ATOM 1753 O O . LEU A 1 216 ? 2.910 -16.540 11.974 1.00 97.31 216 LEU A O 1
ATOM 1757 N N . MET A 1 217 ? 2.469 -14.809 10.605 1.00 98.25 217 MET A N 1
ATOM 1758 C CA . MET A 1 217 ? 1.116 -15.250 10.252 1.00 98.25 217 MET A CA 1
ATOM 1759 C C . MET A 1 217 ? 1.126 -16.611 9.539 1.00 98.25 217 MET A C 1
ATOM 1761 O O . MET A 1 217 ? 0.217 -17.413 9.744 1.00 98.25 217 MET A O 1
ATOM 1765 N N . LYS A 1 218 ? 2.160 -16.912 8.743 1.00 98.25 218 LYS A N 1
ATOM 1766 C CA . LYS A 1 218 ? 2.359 -18.236 8.134 1.00 98.25 218 LYS A CA 1
ATOM 1767 C C . LYS A 1 218 ? 2.620 -19.309 9.186 1.00 98.25 218 LYS A C 1
ATOM 1769 O O . LYS A 1 218 ? 1.993 -20.362 9.141 1.00 98.25 218 LYS A O 1
ATOM 1774 N N . ARG A 1 219 ? 3.497 -19.040 10.159 1.00 97.94 219 ARG A N 1
ATOM 1775 C CA . ARG A 1 219 ? 3.836 -19.992 11.236 1.00 97.94 219 ARG A CA 1
ATOM 1776 C C . ARG A 1 219 ? 2.624 -20.382 12.081 1.00 97.94 219 ARG A C 1
ATOM 1778 O O . ARG A 1 219 ? 2.528 -21.532 12.489 1.00 97.94 219 ARG A O 1
ATOM 1785 N N . ILE A 1 220 ? 1.688 -19.457 12.303 1.00 97.94 220 ILE A N 1
ATOM 1786 C CA . ILE A 1 220 ? 0.434 -19.730 13.030 1.00 97.94 220 ILE A CA 1
ATOM 1787 C C . ILE A 1 220 ? -0.710 -20.230 12.123 1.00 97.94 220 ILE A C 1
ATOM 1789 O O . ILE A 1 220 ? -1.848 -20.346 12.574 1.00 97.94 220 ILE A O 1
ATOM 1793 N N . GLY A 1 221 ? -0.444 -20.496 10.838 1.00 98.06 221 GLY A N 1
ATOM 1794 C CA . GLY A 1 221 ? -1.426 -21.031 9.885 1.00 98.06 221 GLY A CA 1
ATOM 1795 C C . GLY A 1 221 ? -2.472 -20.024 9.388 1.00 98.06 221 GLY A C 1
ATOM 1796 O O . GLY A 1 221 ? -3.493 -20.412 8.822 1.00 98.06 221 GLY A O 1
ATOM 1797 N N . TRP A 1 222 ? -2.260 -18.725 9.602 1.00 98.56 222 TRP A N 1
ATOM 1798 C CA . TRP A 1 222 ? -3.171 -17.670 9.147 1.00 98.56 222 TRP A CA 1
ATOM 1799 C C . TRP A 1 222 ? -2.894 -17.214 7.715 1.00 98.56 222 TRP A C 1
ATOM 1801 O O . TRP A 1 222 ? -3.828 -16.817 7.014 1.00 98.56 222 TRP A O 1
ATOM 1811 N N . ALA A 1 223 ? -1.637 -17.309 7.280 1.00 98.69 223 ALA A N 1
ATOM 1812 C CA . ALA A 1 223 ? -1.199 -17.091 5.905 1.00 98.69 223 ALA A CA 1
ATOM 1813 C C . ALA A 1 223 ? -0.622 -18.384 5.304 1.00 98.69 223 ALA A C 1
ATOM 1815 O O . ALA A 1 223 ? -0.023 -19.193 6.007 1.00 98.69 223 ALA A O 1
ATOM 1816 N N . TYR A 1 224 ? -0.801 -18.592 4.004 1.00 98.62 224 TYR A N 1
ATOM 1817 C CA . TYR A 1 224 ? -0.313 -19.765 3.273 1.00 98.62 224 TYR A CA 1
ATOM 1818 C C . TYR A 1 224 ? -0.154 -19.437 1.783 1.00 98.62 224 TYR A C 1
ATOM 1820 O O . TYR A 1 224 ? -0.530 -18.350 1.345 1.00 98.62 224 TYR A O 1
ATOM 1828 N N . ASP A 1 225 ? 0.442 -20.342 1.004 1.00 98.31 225 ASP A N 1
ATOM 1829 C CA . ASP A 1 225 ? 0.718 -20.149 -0.431 1.00 98.31 225 ASP A CA 1
ATOM 1830 C C . ASP A 1 225 ? 1.439 -18.820 -0.745 1.00 98.31 225 ASP A C 1
ATOM 1832 O O . ASP A 1 225 ? 1.056 -18.085 -1.659 1.00 98.31 225 ASP A O 1
ATOM 1836 N N . LEU A 1 226 ? 2.462 -18.488 0.052 1.00 98.25 226 LEU A N 1
ATOM 1837 C CA . LEU A 1 226 ? 3.292 -17.297 -0.144 1.00 98.25 226 LEU A CA 1
ATOM 1838 C C . LEU A 1 226 ? 4.079 -17.432 -1.453 1.00 98.25 226 LEU A C 1
ATOM 1840 O O . LEU A 1 226 ? 4.774 -18.425 -1.667 1.00 98.25 226 LEU A O 1
ATOM 1844 N N . LYS A 1 227 ? 3.959 -16.436 -2.331 1.00 98.19 227 LYS A N 1
ATOM 1845 C CA . LYS A 1 227 ? 4.607 -16.415 -3.643 1.00 98.19 227 LYS A CA 1
ATOM 1846 C C . LYS A 1 227 ? 5.966 -15.741 -3.550 1.00 98.19 227 LYS A C 1
ATOM 1848 O O . LYS A 1 227 ? 6.051 -14.572 -3.188 1.00 98.19 227 LYS A O 1
ATOM 1853 N N . GLU A 1 228 ? 7.006 -16.461 -3.947 1.00 96.56 228 GLU A N 1
ATOM 1854 C CA . GLU A 1 228 ? 8.380 -15.963 -3.996 1.00 96.56 228 GLU A CA 1
ATOM 1855 C C . GLU A 1 228 ? 8.901 -15.972 -5.429 1.00 96.56 228 GLU A C 1
ATOM 1857 O O . GLU A 1 228 ? 8.704 -16.929 -6.185 1.00 96.56 228 GLU A O 1
ATOM 1862 N N . THR A 1 229 ? 9.590 -14.901 -5.806 1.00 96.50 229 THR A N 1
ATOM 1863 C CA . THR A 1 229 ? 10.241 -14.796 -7.107 1.00 96.50 229 THR A CA 1
ATOM 1864 C C . THR A 1 229 ? 11.493 -15.670 -7.118 1.00 96.50 229 THR A C 1
ATOM 1866 O O . THR A 1 229 ? 12.391 -15.463 -6.300 1.00 96.50 229 THR A O 1
ATOM 1869 N N . PRO A 1 230 ? 11.622 -16.618 -8.065 1.00 95.19 230 PRO A N 1
ATOM 1870 C CA . PRO A 1 230 ? 12.804 -17.464 -8.139 1.00 95.19 230 PRO A CA 1
ATOM 1871 C C . PRO A 1 230 ? 14.073 -16.647 -8.391 1.00 95.19 230 PRO A C 1
ATOM 1873 O O . PRO A 1 230 ? 14.127 -15.849 -9.328 1.00 95.19 230 PRO A O 1
ATOM 1876 N N . GLN A 1 231 ? 15.139 -16.936 -7.645 1.00 94.06 231 GLN A N 1
ATOM 1877 C CA . GLN A 1 231 ? 16.418 -16.219 -7.740 1.00 94.06 231 GLN A CA 1
ATOM 1878 C C . GLN A 1 231 ? 17.017 -16.200 -9.154 1.00 94.06 231 GLN A C 1
ATOM 1880 O O . GLN A 1 231 ? 17.548 -15.191 -9.617 1.00 94.06 231 GLN A O 1
ATOM 1885 N N . ARG A 1 232 ? 16.847 -17.290 -9.915 1.00 95.12 232 ARG A N 1
ATOM 1886 C CA . ARG A 1 232 ? 17.248 -17.351 -11.333 1.00 95.12 232 ARG A CA 1
ATOM 1887 C C . ARG A 1 232 ? 16.592 -16.262 -12.190 1.00 95.12 232 ARG A C 1
ATOM 1889 O O . ARG A 1 232 ? 17.200 -15.771 -13.139 1.00 95.12 232 ARG A O 1
ATOM 1896 N N . LEU A 1 233 ? 15.340 -15.911 -11.888 1.00 96.06 233 LEU A N 1
ATOM 1897 C CA . LEU A 1 233 ? 14.596 -14.893 -12.617 1.00 96.06 233 LEU A CA 1
ATOM 1898 C C . LEU A 1 233 ? 15.093 -13.503 -12.224 1.00 96.06 233 LEU A C 1
ATOM 1900 O O . LEU A 1 233 ? 15.348 -12.698 -13.116 1.00 96.06 233 LEU A O 1
ATOM 1904 N N . VAL A 1 234 ? 15.312 -13.260 -10.930 1.00 96.06 234 VAL A N 1
ATOM 1905 C CA . VAL A 1 234 ? 15.879 -12.002 -10.420 1.00 96.06 234 VAL A CA 1
ATOM 1906 C C . VAL A 1 234 ? 17.229 -11.709 -11.082 1.00 96.06 234 VAL A C 1
ATOM 1908 O O . VAL A 1 234 ? 17.364 -10.700 -11.775 1.00 96.06 234 VAL A O 1
ATOM 1911 N N . LYS A 1 235 ? 18.181 -12.652 -11.023 1.00 95.38 235 LYS A N 1
ATOM 1912 C CA . LYS A 1 235 ? 19.507 -12.519 -11.660 1.00 95.38 235 LYS A CA 1
ATOM 1913 C C . LYS A 1 235 ? 19.424 -12.252 -13.168 1.00 95.38 235 LYS A C 1
ATOM 1915 O O . LYS A 1 235 ? 20.204 -11.469 -13.711 1.00 95.38 235 LYS A O 1
ATOM 1920 N N . LYS A 1 236 ? 18.463 -12.874 -13.864 1.00 96.69 236 LYS A N 1
ATOM 1921 C CA . LYS A 1 236 ? 18.227 -12.637 -15.299 1.00 96.69 236 LYS A CA 1
ATOM 1922 C C . LYS A 1 236 ? 17.786 -11.197 -15.576 1.00 96.69 236 LYS A C 1
ATOM 1924 O O . LYS A 1 236 ? 18.235 -10.621 -16.567 1.00 96.69 236 LYS A O 1
ATOM 1929 N N . TRP A 1 237 ? 16.909 -10.634 -14.745 1.00 97.31 237 TRP A N 1
ATOM 1930 C CA . TRP A 1 237 ? 16.451 -9.248 -14.882 1.00 97.31 237 TRP A CA 1
ATOM 1931 C C . TRP A 1 237 ? 17.566 -8.256 -14.591 1.00 97.31 237 TRP A C 1
ATOM 1933 O O . TRP A 1 237 ? 17.827 -7.404 -15.435 1.00 97.31 237 TRP A O 1
ATOM 1943 N N . VAL A 1 238 ? 18.293 -8.448 -13.490 1.00 96.88 238 VAL A N 1
ATOM 1944 C CA . VAL A 1 238 ? 19.467 -7.639 -13.131 1.00 96.88 238 VAL A CA 1
ATOM 1945 C C . VAL A 1 238 ? 20.464 -7.580 -14.287 1.00 96.88 238 VAL A C 1
ATOM 1947 O O . VAL A 1 238 ? 20.810 -6.498 -14.753 1.00 96.88 238 VAL A O 1
ATOM 1950 N N . LYS A 1 239 ? 20.865 -8.738 -14.834 1.00 96.81 239 LYS A N 1
ATOM 1951 C CA . LYS A 1 239 ? 21.827 -8.800 -15.948 1.00 96.81 239 LYS A CA 1
ATOM 1952 C C . LYS A 1 239 ? 21.330 -8.081 -17.207 1.00 96.81 239 LYS A C 1
ATOM 1954 O O . LYS A 1 239 ? 22.136 -7.561 -17.971 1.00 96.81 239 LYS A O 1
ATOM 1959 N N . LYS A 1 240 ? 20.021 -8.118 -17.472 1.00 97.31 240 LYS A N 1
ATOM 1960 C CA . LYS A 1 240 ? 19.441 -7.617 -18.727 1.00 97.31 240 LYS A CA 1
ATOM 1961 C C . LYS A 1 240 ? 19.016 -6.148 -18.659 1.00 97.31 240 LYS A C 1
ATOM 1963 O O . LYS A 1 240 ? 19.039 -5.476 -19.688 1.00 97.31 240 LYS A O 1
ATOM 1968 N N . PHE A 1 241 ? 18.568 -5.680 -17.499 1.00 97.88 241 PHE A N 1
ATOM 1969 C CA . PHE A 1 241 ? 17.888 -4.394 -17.344 1.00 97.88 241 PHE A CA 1
ATOM 1970 C C . PHE A 1 241 ? 18.344 -3.582 -16.126 1.00 97.88 241 PHE A C 1
ATOM 1972 O O . PHE A 1 241 ? 17.851 -2.469 -15.958 1.00 97.88 241 PHE A O 1
ATOM 1979 N N . GLY A 1 242 ? 19.232 -4.105 -15.280 1.00 96.44 242 GLY A N 1
ATOM 1980 C CA . GLY A 1 242 ? 19.729 -3.389 -14.107 1.00 96.44 242 GLY A CA 1
ATOM 1981 C C . GLY A 1 242 ? 20.624 -2.201 -14.460 1.00 96.44 242 GLY A C 1
ATOM 1982 O O . GLY A 1 242 ? 21.209 -2.137 -15.540 1.00 96.44 242 GLY A O 1
ATOM 1983 N N . ASP A 1 243 ? 20.749 -1.264 -13.524 1.00 96.69 243 ASP A N 1
ATOM 1984 C CA . ASP A 1 243 ? 21.617 -0.080 -13.621 1.00 96.69 243 ASP A CA 1
ATOM 1985 C C . ASP A 1 243 ? 23.072 -0.332 -13.188 1.00 96.69 243 ASP A C 1
ATOM 1987 O O . ASP A 1 243 ? 23.883 0.592 -13.171 1.00 96.69 243 ASP A O 1
ATOM 1991 N N . GLY A 1 244 ? 23.406 -1.572 -12.816 1.00 95.12 244 GLY A N 1
ATOM 1992 C CA . GLY A 1 244 ? 24.716 -1.942 -12.278 1.00 95.12 244 GLY A CA 1
ATOM 1993 C C . GLY A 1 244 ? 24.878 -1.695 -10.775 1.00 95.12 244 GLY A C 1
ATOM 1994 O O . GLY A 1 244 ? 25.921 -2.037 -10.227 1.00 95.12 244 GLY A O 1
ATOM 1995 N N . SER A 1 245 ? 23.862 -1.174 -10.077 1.00 94.50 245 SER A N 1
ATOM 1996 C CA . SER A 1 245 ? 23.898 -0.967 -8.624 1.00 94.50 245 SER A CA 1
ATOM 1997 C C . SER A 1 245 ? 23.539 -2.224 -7.821 1.00 94.50 245 SER A C 1
ATOM 1999 O O . SER A 1 245 ? 23.369 -2.139 -6.604 1.00 94.50 245 SER A O 1
ATOM 2001 N N . TYR A 1 246 ? 23.303 -3.358 -8.484 1.00 92.50 246 TYR A N 1
ATOM 2002 C CA . TYR A 1 246 ? 22.869 -4.579 -7.817 1.00 92.50 246 TYR A CA 1
ATOM 2003 C C . TYR A 1 246 ? 23.976 -5.117 -6.916 1.00 92.50 246 TYR A C 1
ATOM 2005 O O . TYR A 1 246 ? 25.031 -5.542 -7.384 1.00 92.50 246 TYR A O 1
ATOM 2013 N N . SER A 1 247 ? 23.704 -5.132 -5.618 1.00 78.69 247 SER A N 1
ATOM 2014 C CA . SER A 1 247 ? 24.532 -5.773 -4.610 1.00 78.69 247 SER A CA 1
ATOM 2015 C C . SER A 1 247 ? 23.650 -6.738 -3.830 1.00 78.69 247 SER A C 1
ATOM 2017 O O . SER A 1 247 ? 22.791 -6.330 -3.049 1.00 78.69 247 SER A O 1
ATOM 2019 N N . VAL A 1 248 ? 23.840 -8.037 -4.045 1.00 64.88 248 VAL A N 1
ATOM 2020 C CA . VAL A 1 248 ? 23.254 -9.041 -3.156 1.00 64.88 248 VAL A CA 1
ATOM 2021 C C . VAL A 1 248 ? 24.372 -9.693 -2.380 1.00 64.88 248 VAL A C 1
ATOM 2023 O O . VAL A 1 248 ? 25.110 -10.533 -2.883 1.00 64.88 248 VAL A O 1
ATOM 2026 N N . VAL A 1 249 ? 24.498 -9.240 -1.135 1.00 50.94 249 VAL A N 1
ATOM 2027 C CA . VAL A 1 249 ? 25.241 -9.920 -0.082 1.00 50.94 249 VAL A CA 1
ATOM 2028 C C . VAL A 1 249 ? 24.217 -10.706 0.731 1.00 50.94 249 VAL A C 1
ATOM 2030 O O . VAL A 1 249 ? 23.703 -10.206 1.722 1.00 50.94 249 VAL A O 1
ATOM 2033 N N . VAL A 1 250 ? 23.912 -11.931 0.303 1.00 43.75 250 VAL A N 1
ATOM 2034 C CA . VAL A 1 250 ? 23.544 -13.029 1.209 1.00 43.75 250 VAL A CA 1
ATOM 2035 C C . VAL A 1 250 ? 24.223 -14.284 0.665 1.00 43.75 250 VAL A C 1
ATOM 2037 O O . VAL A 1 250 ? 24.118 -14.590 -0.520 1.00 43.75 250 VAL A O 1
ATOM 2040 N N . GLN A 1 251 ? 25.006 -14.906 1.545 1.00 32.66 251 GLN A N 1
ATOM 2041 C CA . GLN A 1 251 ? 26.064 -15.883 1.298 1.00 32.66 251 GLN A CA 1
ATOM 2042 C C . GLN A 1 251 ? 25.684 -17.048 0.378 1.00 32.66 251 GLN A C 1
ATOM 2044 O O . GLN A 1 251 ? 24.571 -17.571 0.426 1.00 32.66 251 GLN A O 1
ATOM 2049 N N . GLU A 1 252 ? 26.685 -17.496 -0.385 1.00 33.53 252 GLU A N 1
ATOM 2050 C CA . GLU A 1 252 ? 26.805 -18.868 -0.872 1.00 33.53 252 GLU A CA 1
ATOM 2051 C C . GLU A 1 252 ? 26.489 -19.840 0.271 1.00 33.53 252 GLU A C 1
ATOM 2053 O O . GLU A 1 252 ? 27.290 -20.038 1.183 1.00 33.53 252 GLU A O 1
ATOM 2058 N N . VAL A 1 253 ? 25.309 -20.455 0.226 1.00 33.31 253 VAL A N 1
ATOM 2059 C CA . VAL A 1 253 ? 25.187 -21.822 0.715 1.00 33.31 253 VAL A CA 1
ATOM 2060 C C . VAL A 1 253 ? 25.481 -22.692 -0.490 1.00 33.31 253 VAL A C 1
ATOM 2062 O O . VAL A 1 253 ? 24.687 -22.805 -1.423 1.00 33.31 253 VAL A O 1
ATOM 2065 N N . ASP A 1 254 ? 26.709 -23.181 -0.456 1.00 38.56 254 ASP A N 1
ATOM 2066 C CA . ASP A 1 254 ? 27.320 -24.208 -1.274 1.00 38.56 254 ASP A CA 1
ATOM 2067 C C . ASP A 1 254 ? 26.292 -25.206 -1.841 1.00 38.56 254 ASP A C 1
ATOM 2069 O O . ASP A 1 254 ? 25.677 -25.997 -1.125 1.00 38.56 254 ASP A O 1
ATOM 2073 N N . SER A 1 255 ? 26.099 -25.160 -3.155 1.00 33.78 255 SER A N 1
ATOM 2074 C CA . SER A 1 255 ? 25.780 -26.363 -3.916 1.00 33.78 255 SER A CA 1
ATOM 2075 C C . SER A 1 255 ? 26.925 -26.515 -4.891 1.00 33.78 255 SER A C 1
ATOM 2077 O O . SER A 1 255 ? 26.923 -25.970 -5.991 1.00 33.78 255 SER A O 1
ATOM 2079 N N . THR A 1 256 ? 27.948 -27.223 -4.429 1.00 33.00 256 THR A N 1
ATOM 2080 C CA . THR A 1 256 ? 28.798 -28.009 -5.305 1.00 33.00 256 THR A CA 1
ATOM 2081 C C . THR A 1 256 ? 27.886 -28.714 -6.304 1.00 33.00 256 THR A C 1
ATOM 2083 O O . THR A 1 256 ? 27.166 -29.657 -5.975 1.00 33.00 256 THR A O 1
ATOM 2086 N N . ASP A 1 257 ? 27.895 -28.215 -7.537 1.00 34.44 257 ASP A N 1
ATOM 2087 C CA . ASP A 1 257 ? 27.473 -28.954 -8.713 1.00 34.44 257 ASP A CA 1
ATOM 2088 C C . ASP A 1 257 ? 28.419 -30.159 -8.842 1.00 34.44 257 ASP A C 1
ATOM 2090 O O . ASP A 1 257 ? 29.323 -30.199 -9.675 1.00 34.44 257 ASP A O 1
ATOM 2094 N N . ASN A 1 258 ? 28.202 -31.182 -8.012 1.00 31.59 258 ASN A N 1
ATOM 2095 C CA . ASN A 1 258 ? 28.487 -32.544 -8.412 1.00 31.59 258 ASN A CA 1
ATOM 2096 C C . ASN A 1 258 ? 27.471 -32.864 -9.504 1.00 31.59 258 ASN A C 1
ATOM 2098 O O . ASN A 1 258 ? 26.422 -33.470 -9.275 1.00 31.59 258 ASN A O 1
ATOM 2102 N N . VAL A 1 259 ? 27.811 -32.454 -10.726 1.00 34.56 259 VAL A N 1
ATOM 2103 C CA . VAL A 1 259 ? 27.386 -33.159 -11.926 1.00 34.56 259 VAL A CA 1
ATOM 2104 C C . VAL A 1 259 ? 27.967 -34.565 -11.798 1.00 34.56 259 VAL A C 1
ATOM 2106 O O . VAL A 1 259 ? 29.018 -34.888 -12.344 1.00 34.56 259 VAL A O 1
ATOM 2109 N N . GLN A 1 260 ? 27.286 -35.412 -11.028 1.00 30.58 260 GLN A N 1
ATOM 2110 C CA . GLN A 1 260 ? 27.431 -36.846 -11.139 1.00 30.58 260 GLN A CA 1
ATOM 2111 C C . GLN A 1 260 ? 26.757 -37.194 -12.460 1.00 30.58 260 GLN A C 1
ATOM 2113 O O . GLN A 1 260 ? 25.562 -37.487 -12.539 1.00 30.58 260 GLN A O 1
ATOM 2118 N N . THR A 1 261 ? 27.531 -37.081 -13.535 1.00 29.05 261 THR A N 1
ATOM 2119 C CA . THR A 1 261 ? 27.283 -37.836 -14.749 1.00 29.05 261 THR A CA 1
ATOM 2120 C C . THR A 1 261 ? 26.962 -39.260 -14.309 1.00 29.05 261 THR A C 1
ATOM 2122 O O . THR A 1 261 ? 27.804 -39.964 -13.755 1.00 29.05 261 THR A O 1
ATOM 2125 N N . CYS A 1 262 ? 25.718 -39.687 -14.522 1.00 28.16 262 CYS A N 1
ATOM 2126 C CA . CYS A 1 262 ? 25.365 -41.098 -14.493 1.00 28.16 262 CYS A CA 1
ATOM 2127 C C . CYS A 1 262 ? 26.056 -41.766 -15.689 1.00 28.16 262 CYS A C 1
ATOM 2129 O O . CYS A 1 262 ? 25.435 -42.072 -16.704 1.00 28.16 262 CYS A O 1
ATOM 2131 N N . GLN A 1 263 ? 27.374 -41.943 -15.598 1.00 29.41 263 GLN A N 1
ATOM 2132 C CA . GLN A 1 263 ? 28.089 -42.921 -16.392 1.00 29.41 263 GLN A CA 1
ATOM 2133 C C . GLN A 1 263 ? 27.768 -44.279 -15.780 1.00 29.41 263 GLN A C 1
ATOM 2135 O O . GLN A 1 263 ? 28.363 -44.720 -14.799 1.00 29.41 263 GLN A O 1
ATOM 2140 N N . ASN A 1 264 ? 26.761 -44.919 -16.369 1.00 30.25 264 ASN A N 1
ATOM 2141 C CA . ASN A 1 264 ? 26.510 -46.341 -16.226 1.00 30.25 264 ASN A CA 1
ATOM 2142 C C . ASN A 1 264 ? 27.746 -47.110 -16.717 1.00 30.25 264 ASN A C 1
ATOM 2144 O O . ASN A 1 264 ? 27.803 -47.505 -17.880 1.00 30.25 264 ASN A O 1
ATOM 2148 N N . ASN A 1 265 ? 28.717 -47.369 -15.843 1.00 27.97 265 ASN A N 1
ATOM 2149 C CA . ASN A 1 265 ? 29.682 -48.436 -16.078 1.00 27.97 265 ASN A CA 1
ATOM 2150 C C . ASN A 1 265 ? 28.986 -49.767 -15.791 1.00 27.97 265 ASN A C 1
ATOM 2152 O O . ASN A 1 265 ? 29.085 -50.336 -14.706 1.00 27.97 265 ASN A O 1
ATOM 2156 N N . ARG A 1 266 ? 28.244 -50.247 -16.798 1.00 28.91 266 ARG A N 1
ATOM 2157 C CA . ARG A 1 266 ? 27.934 -51.669 -16.924 1.00 28.91 266 ARG A CA 1
ATOM 2158 C C . ARG A 1 266 ? 29.259 -52.399 -17.092 1.00 28.91 266 ARG A C 1
ATOM 2160 O O . ARG A 1 266 ? 29.987 -52.169 -18.055 1.00 28.91 266 ARG A O 1
ATOM 2167 N N . THR A 1 267 ? 29.548 -53.274 -16.145 1.00 27.58 267 THR A N 1
ATOM 2168 C CA . THR A 1 267 ? 30.515 -54.353 -16.285 1.00 27.58 267 THR A CA 1
ATOM 2169 C C . THR A 1 267 ? 30.213 -55.126 -17.569 1.00 27.58 267 THR A C 1
ATOM 2171 O O . THR A 1 267 ? 29.143 -55.712 -17.729 1.00 27.58 267 THR A O 1
ATOM 2174 N N . PHE A 1 268 ? 31.156 -55.081 -18.510 1.00 25.27 268 PHE A N 1
ATOM 2175 C CA . PHE A 1 268 ? 31.191 -55.958 -19.672 1.00 25.27 268 PHE A CA 1
ATOM 2176 C C . PHE A 1 268 ? 31.432 -57.383 -19.168 1.00 25.27 268 PHE A C 1
ATOM 2178 O O . PHE A 1 268 ? 32.547 -57.717 -18.777 1.00 25.27 268 PHE A O 1
ATOM 2185 N N . ASN A 1 269 ? 30.388 -58.210 -19.165 1.00 27.67 269 ASN A N 1
ATOM 2186 C CA . ASN A 1 269 ? 30.556 -59.656 -19.195 1.00 27.67 269 ASN A CA 1
ATOM 2187 C C . ASN A 1 269 ? 30.416 -60.089 -20.651 1.00 27.67 269 ASN A C 1
ATOM 2189 O O . ASN A 1 269 ? 29.357 -59.947 -21.262 1.00 27.67 269 ASN A O 1
ATOM 2193 N N . SER A 1 270 ? 31.521 -60.577 -21.204 1.00 27.56 270 SER A N 1
ATOM 2194 C CA . SER A 1 270 ? 31.544 -61.349 -22.435 1.00 27.56 270 SER A CA 1
ATOM 2195 C C . SER A 1 270 ? 30.655 -62.573 -22.262 1.00 27.56 270 SER A C 1
ATOM 2197 O O . SER A 1 270 ? 30.897 -63.352 -21.346 1.00 27.56 270 SER A O 1
ATOM 2199 N N . ASN A 1 271 ? 29.659 -62.731 -23.126 1.00 27.42 271 ASN A N 1
ATOM 2200 C CA . ASN A 1 271 ? 29.317 -64.003 -23.753 1.00 27.42 271 ASN A CA 1
ATOM 2201 C C . ASN A 1 271 ? 28.424 -63.697 -24.953 1.00 27.42 271 ASN A C 1
ATOM 2203 O O . ASN A 1 271 ? 27.381 -63.055 -24.841 1.00 27.42 271 ASN A O 1
ATOM 2207 N N . ALA A 1 272 ? 28.926 -64.096 -26.115 1.00 27.91 272 ALA A N 1
ATOM 2208 C CA . ALA A 1 272 ? 28.201 -64.097 -27.363 1.00 27.91 272 ALA A CA 1
ATOM 2209 C C . ALA A 1 272 ? 27.077 -65.127 -27.276 1.00 27.91 272 ALA A C 1
ATOM 2211 O O . ALA A 1 272 ? 27.350 -66.265 -26.916 1.00 27.91 272 ALA A O 1
ATOM 2212 N N . GLU A 1 273 ? 25.862 -64.745 -27.653 1.00 29.12 273 GLU A N 1
ATOM 2213 C CA . GLU A 1 273 ? 24.948 -65.646 -28.345 1.00 29.12 273 GLU A CA 1
ATOM 2214 C C . GLU A 1 273 ? 23.851 -64.845 -29.054 1.00 29.12 273 GLU A C 1
ATOM 2216 O O . GLU A 1 273 ? 23.243 -63.911 -28.536 1.00 29.12 273 GLU A O 1
ATOM 2221 N N . THR A 1 274 ? 23.723 -65.196 -30.320 1.00 25.44 274 THR A N 1
ATOM 2222 C CA . THR A 1 274 ? 22.847 -64.717 -31.378 1.00 25.44 274 THR A CA 1
ATOM 2223 C C . THR A 1 274 ? 21.370 -64.878 -31.002 1.00 25.44 274 THR A C 1
ATOM 2225 O O . THR A 1 274 ? 21.027 -65.895 -30.413 1.00 25.44 274 THR A O 1
ATOM 2228 N N . LEU A 1 275 ? 20.490 -63.954 -31.422 1.00 27.38 275 LEU A N 1
ATOM 2229 C CA . LEU A 1 275 ? 19.294 -64.237 -32.248 1.00 27.38 275 LEU A CA 1
ATOM 2230 C C . LEU A 1 275 ? 18.289 -63.061 -32.291 1.00 27.38 275 LEU A C 1
ATOM 2232 O O . LEU A 1 275 ? 17.760 -62.621 -31.279 1.00 27.38 275 LEU A O 1
ATOM 2236 N N . GLN A 1 276 ? 18.007 -62.673 -33.538 1.00 27.61 276 GLN A N 1
ATOM 2237 C CA . GLN A 1 276 ? 16.718 -62.285 -34.129 1.00 27.61 276 GLN A CA 1
ATOM 2238 C C . GLN A 1 276 ? 16.049 -60.935 -33.810 1.00 27.61 276 GLN A C 1
ATOM 2240 O O . GLN A 1 276 ? 15.395 -60.723 -32.795 1.00 27.61 276 GLN A O 1
ATOM 2245 N N . ASP A 1 277 ? 16.115 -60.092 -34.848 1.00 24.16 277 ASP A N 1
ATOM 2246 C CA . ASP A 1 277 ? 15.095 -59.148 -35.307 1.00 24.16 277 ASP A CA 1
ATOM 2247 C C . ASP A 1 277 ? 13.667 -59.712 -35.246 1.00 24.16 277 ASP A C 1
ATOM 2249 O O . ASP A 1 277 ? 13.386 -60.750 -35.846 1.00 24.16 277 ASP A O 1
ATOM 2253 N N . THR A 1 278 ? 12.735 -58.925 -34.703 1.00 27.48 278 THR A N 1
ATOM 2254 C CA . THR A 1 278 ? 11.392 -58.800 -35.287 1.00 27.48 278 THR A CA 1
ATOM 2255 C C . THR A 1 278 ? 10.891 -57.363 -35.197 1.00 27.48 278 THR A C 1
ATOM 2257 O O . THR A 1 278 ? 11.084 -56.660 -34.208 1.00 27.48 278 THR A O 1
ATOM 2260 N N . GLN A 1 279 ? 10.262 -56.964 -36.294 1.00 25.80 279 GLN A N 1
ATOM 2261 C CA . GLN A 1 279 ? 9.841 -55.636 -36.708 1.00 25.80 279 GLN A CA 1
ATOM 2262 C C . GLN A 1 279 ? 8.752 -54.974 -35.833 1.00 25.80 279 GLN A C 1
ATOM 2264 O O . GLN A 1 279 ? 7.906 -55.630 -35.236 1.00 25.80 279 GLN A O 1
ATOM 2269 N N . SER A 1 280 ? 8.806 -53.635 -35.857 1.00 24.38 280 SER A N 1
ATOM 2270 C CA . SER A 1 280 ? 7.771 -52.573 -35.817 1.00 24.38 280 SER A CA 1
ATOM 2271 C C . SER A 1 280 ? 6.302 -52.982 -36.133 1.00 24.38 280 SER A C 1
ATOM 2273 O O . SER A 1 280 ? 6.129 -54.010 -36.780 1.00 24.38 280 SER A O 1
ATOM 2275 N N . PRO A 1 281 ? 5.240 -52.165 -35.854 1.00 34.53 281 PRO A N 1
ATOM 2276 C CA . PRO A 1 281 ? 5.258 -50.695 -35.939 1.00 34.53 281 PRO A CA 1
ATOM 2277 C C . PRO A 1 281 ? 4.331 -49.857 -35.024 1.00 34.53 281 PRO A C 1
ATOM 2279 O O . PRO A 1 281 ? 3.434 -50.324 -34.332 1.00 34.53 281 PRO A O 1
ATOM 2282 N N . LEU A 1 282 ? 4.600 -48.548 -35.110 1.00 25.86 282 LEU A N 1
ATOM 2283 C CA . LEU A 1 282 ? 3.780 -47.389 -34.750 1.00 25.86 282 LEU A CA 1
ATOM 2284 C C . LEU A 1 282 ? 2.275 -47.532 -35.031 1.00 25.86 282 LEU A C 1
ATOM 2286 O O . LEU A 1 282 ? 1.904 -47.962 -36.118 1.00 25.86 282 LEU A O 1
ATOM 2290 N N . LEU A 1 283 ? 1.447 -46.961 -34.145 1.00 26.31 283 LEU A N 1
ATOM 2291 C CA . LEU A 1 283 ? 0.231 -46.209 -34.492 1.00 26.31 283 LEU A CA 1
ATOM 2292 C C . LEU A 1 283 ? -0.156 -45.247 -33.352 1.00 26.31 283 LEU A C 1
ATOM 2294 O O . LEU A 1 283 ? 0.114 -45.489 -32.179 1.00 26.31 283 LEU A O 1
ATOM 2298 N N . THR A 1 284 ? -0.697 -44.103 -33.754 1.00 26.67 284 THR A N 1
ATOM 2299 C CA . THR A 1 284 ? -0.881 -42.847 -33.012 1.00 26.67 284 THR A CA 1
ATOM 2300 C C . THR A 1 284 ? -2.325 -42.725 -32.443 1.00 26.67 284 THR A C 1
ATOM 2302 O O . THR A 1 284 ? -2.955 -43.758 -32.236 1.00 26.67 284 THR A O 1
ATOM 2305 N N . PRO A 1 285 ? -2.860 -41.547 -32.040 1.00 32.22 285 PRO A N 1
ATOM 2306 C CA . PRO A 1 285 ? -3.401 -41.336 -30.696 1.00 32.22 285 PRO A CA 1
ATOM 2307 C C . PRO A 1 285 ? -4.941 -41.268 -30.655 1.00 32.22 285 PRO A C 1
ATOM 2309 O O . PRO A 1 285 ? -5.578 -40.808 -31.600 1.00 32.22 285 PRO A O 1
ATOM 2312 N N . HIS A 1 286 ? -5.554 -41.605 -29.517 1.00 26.81 286 HIS A N 1
ATOM 2313 C CA . HIS A 1 286 ? -6.973 -41.319 -29.275 1.00 26.81 286 HIS A CA 1
ATOM 2314 C C . HIS A 1 286 ? -7.221 -40.590 -27.950 1.00 26.81 286 HIS A C 1
ATOM 2316 O O . HIS A 1 286 ? -6.546 -40.800 -26.946 1.00 26.81 286 HIS A O 1
ATOM 2322 N N . LYS A 1 287 ? -8.186 -39.673 -28.037 1.00 26.06 287 LYS A N 1
ATOM 2323 C CA . LYS A 1 287 ? -8.685 -38.718 -27.047 1.00 26.06 287 LYS A CA 1
ATOM 2324 C C . LYS A 1 287 ? -9.616 -39.347 -25.997 1.00 26.06 287 LYS A C 1
ATOM 2326 O O . LYS A 1 287 ? -10.336 -40.285 -26.306 1.00 26.06 287 LYS A O 1
ATOM 2331 N N . GLU A 1 288 ? -9.686 -38.626 -24.871 1.00 27.16 288 GLU A N 1
ATOM 2332 C CA . GLU A 1 288 ? -10.798 -38.475 -23.908 1.00 27.16 288 GLU A CA 1
ATOM 2333 C C . GLU A 1 288 ? -11.083 -39.595 -22.890 1.00 27.16 288 GLU A C 1
ATOM 2335 O O . GLU A 1 288 ? -11.267 -40.755 -23.229 1.00 27.16 288 GLU A O 1
ATOM 2340 N N . GLY A 1 289 ? -11.197 -39.194 -21.613 1.00 25.31 289 GLY A N 1
ATOM 2341 C CA . GLY A 1 289 ? -11.759 -40.026 -20.547 1.00 25.31 289 GLY A CA 1
ATOM 2342 C C . GLY A 1 289 ? -11.318 -39.634 -19.135 1.00 25.31 289 GLY A C 1
ATOM 2343 O O . GLY A 1 289 ? -10.277 -40.069 -18.661 1.00 25.31 289 GLY A O 1
ATOM 2344 N N . LEU A 1 290 ? -12.133 -38.826 -18.453 1.00 24.61 290 LEU A N 1
ATOM 2345 C CA . LEU A 1 290 ? -12.104 -38.620 -17.001 1.00 24.61 290 LEU A CA 1
ATOM 2346 C C . LEU A 1 290 ? -12.408 -39.938 -16.265 1.00 24.61 290 LEU A C 1
ATOM 2348 O O . LEU A 1 290 ? -13.491 -40.482 -16.464 1.00 24.61 290 LEU A O 1
ATOM 2352 N N . MET A 1 291 ? -11.548 -40.381 -15.339 1.00 24.59 291 MET A N 1
ATOM 2353 C CA . MET A 1 291 ? -12.001 -41.137 -14.162 1.00 24.59 291 MET A CA 1
ATOM 2354 C C . MET A 1 291 ? -10.996 -41.116 -13.000 1.00 24.59 291 MET A C 1
ATOM 2356 O O . MET A 1 291 ? -9.786 -41.206 -13.180 1.00 24.59 291 MET A O 1
ATOM 2360 N N . HIS A 1 292 ? -11.561 -40.981 -11.802 1.00 24.38 292 HIS A N 1
ATOM 2361 C CA . HIS A 1 292 ? -10.950 -41.051 -10.477 1.00 24.38 292 HIS A CA 1
ATOM 2362 C C . HIS A 1 292 ? -10.163 -42.344 -10.202 1.00 24.38 292 HIS A C 1
ATOM 2364 O O . HIS A 1 292 ? -10.630 -43.425 -10.550 1.00 24.38 292 HIS A O 1
ATOM 2370 N N . ILE A 1 293 ? -9.068 -42.243 -9.432 1.00 30.22 293 ILE A N 1
ATOM 2371 C CA . ILE A 1 293 ? -8.481 -43.359 -8.664 1.00 30.22 293 ILE A CA 1
ATOM 2372 C C . ILE A 1 293 ? -8.151 -42.874 -7.224 1.00 30.22 293 ILE A C 1
ATOM 2374 O O . ILE A 1 293 ? -7.611 -41.772 -7.092 1.00 30.22 293 ILE A O 1
ATOM 2378 N N . PRO A 1 294 ? -8.490 -43.628 -6.150 1.00 28.92 294 PRO A N 1
ATOM 2379 C CA . PRO A 1 294 ? -8.260 -43.269 -4.737 1.00 28.92 294 PRO A CA 1
ATOM 2380 C C . PRO A 1 294 ? -6.838 -43.607 -4.222 1.00 28.92 294 PRO A C 1
ATOM 2382 O O . PRO A 1 294 ? -6.043 -44.186 -4.962 1.00 28.92 294 PRO A O 1
ATOM 2385 N N . PRO A 1 295 ? -6.502 -43.254 -2.959 1.00 34.56 295 PRO A N 1
ATOM 2386 C CA . PRO A 1 295 ? -5.133 -43.199 -2.454 1.00 34.56 295 PRO A CA 1
ATOM 2387 C C . PRO A 1 295 ? -4.671 -44.532 -1.857 1.00 34.56 295 PRO A C 1
ATOM 2389 O O . PRO A 1 295 ? -5.481 -45.264 -1.298 1.00 34.56 295 PRO A O 1
ATOM 2392 N N . ASN A 1 296 ? -3.364 -44.801 -1.926 1.00 27.16 296 ASN A N 1
ATOM 2393 C CA . ASN A 1 296 ? -2.547 -45.423 -0.875 1.00 27.16 296 ASN A CA 1
ATOM 2394 C C . ASN A 1 296 ? -1.124 -45.634 -1.406 1.00 27.16 296 ASN A C 1
ATOM 2396 O O . ASN A 1 296 ? -0.948 -46.210 -2.470 1.00 27.16 296 ASN A O 1
ATOM 2400 N N . TYR A 1 297 ? -0.122 -45.136 -0.684 1.00 27.02 297 TYR A N 1
ATOM 2401 C CA . TYR A 1 297 ? 0.923 -45.948 -0.051 1.00 27.02 297 TYR A CA 1
ATOM 2402 C C . TYR A 1 297 ? 1.876 -44.999 0.679 1.00 27.02 297 TYR A C 1
ATOM 2404 O O . TYR A 1 297 ? 2.663 -44.265 0.085 1.00 27.02 297 TYR A O 1
ATOM 2412 N N . ALA A 1 298 ? 1.739 -44.995 2.002 1.00 25.11 298 ALA A N 1
ATOM 2413 C CA . ALA A 1 298 ? 2.722 -44.464 2.921 1.00 25.11 298 ALA A CA 1
ATOM 2414 C C . ALA A 1 298 ? 3.883 -45.457 3.021 1.00 25.11 298 ALA A C 1
ATOM 2416 O O . ALA A 1 298 ? 3.660 -46.640 3.269 1.00 25.11 298 ALA A O 1
ATOM 2417 N N . THR A 1 299 ? 5.113 -44.966 2.917 1.00 28.52 299 THR A N 1
ATOM 2418 C CA . THR A 1 299 ? 6.287 -45.645 3.470 1.00 28.52 299 THR A CA 1
ATOM 2419 C C . THR A 1 299 ? 7.147 -44.618 4.186 1.00 28.52 299 THR A C 1
ATOM 2421 O O . THR A 1 299 ? 7.750 -43.736 3.579 1.00 28.52 299 THR A O 1
ATOM 2424 N N . HIS A 1 300 ? 7.136 -44.743 5.510 1.00 25.20 300 HIS A N 1
ATOM 2425 C CA . HIS A 1 300 ? 8.092 -44.168 6.439 1.00 25.20 300 HIS A CA 1
ATOM 2426 C C . HIS A 1 300 ? 9.522 -44.583 6.080 1.00 25.20 300 HIS A C 1
ATOM 2428 O O . HIS A 1 300 ? 9.790 -45.774 5.971 1.00 25.20 300 HIS A O 1
ATOM 2434 N N . CYS A 1 301 ? 10.441 -43.619 6.045 1.00 26.14 301 CYS A N 1
ATOM 2435 C CA . CYS A 1 301 ? 11.854 -43.838 6.346 1.00 26.14 301 CYS A CA 1
ATOM 2436 C C . CYS A 1 301 ? 12.388 -42.611 7.097 1.00 26.14 301 CYS A C 1
ATOM 2438 O O . CYS A 1 301 ? 12.707 -41.585 6.505 1.00 26.14 301 CYS A O 1
ATOM 2440 N N . THR A 1 302 ? 12.460 -42.719 8.420 1.00 25.59 302 THR A N 1
ATOM 2441 C CA . THR A 1 302 ? 13.412 -41.972 9.247 1.00 25.59 302 THR A CA 1
ATOM 2442 C C . THR A 1 302 ? 14.778 -42.658 9.168 1.00 25.59 302 THR A C 1
ATOM 2444 O O . THR A 1 302 ? 14.847 -43.884 9.076 1.00 25.59 302 THR A O 1
ATOM 2447 N N . PRO A 1 303 ? 15.866 -41.891 9.310 1.00 30.86 303 PRO A N 1
ATOM 2448 C CA . PRO A 1 303 ? 16.930 -42.336 10.195 1.00 30.86 303 PRO A CA 1
ATOM 2449 C C . PRO A 1 303 ? 17.205 -41.293 11.275 1.00 30.86 303 PRO A C 1
ATOM 2451 O O . PRO A 1 303 ? 17.330 -40.095 11.025 1.00 30.86 303 PRO A O 1
ATOM 2454 N N . ALA A 1 304 ? 17.294 -41.800 12.498 1.00 24.03 304 ALA A N 1
ATOM 2455 C CA . ALA A 1 304 ? 17.851 -41.110 13.639 1.00 24.03 304 ALA A CA 1
ATOM 2456 C C . ALA A 1 304 ? 19.365 -40.916 13.450 1.00 24.03 304 ALA A C 1
ATOM 2458 O O . ALA A 1 304 ? 20.070 -41.864 13.112 1.00 24.03 304 ALA A O 1
ATOM 2459 N N . CYS A 1 305 ? 19.863 -39.718 13.756 1.00 25.59 305 CYS A N 1
ATOM 2460 C CA . CYS A 1 305 ? 21.261 -39.492 14.111 1.00 25.59 305 CYS A CA 1
ATOM 2461 C C . CYS A 1 305 ? 21.296 -38.760 15.456 1.00 25.59 305 CYS A C 1
ATOM 2463 O O . CYS A 1 305 ? 20.888 -37.606 15.570 1.00 25.59 305 CYS A O 1
ATOM 2465 N N . THR A 1 306 ? 21.754 -39.472 16.480 1.00 24.81 306 THR A N 1
ATOM 2466 C CA . THR A 1 306 ? 22.103 -38.964 17.810 1.00 24.81 306 THR A CA 1
ATOM 2467 C C . THR A 1 306 ? 23.610 -38.733 17.923 1.00 24.81 306 THR A C 1
ATOM 2469 O O . THR A 1 306 ? 24.381 -39.523 17.386 1.00 24.81 306 THR A O 1
ATOM 2472 N N . ALA A 1 307 ? 23.967 -37.738 18.750 1.00 24.56 307 ALA A N 1
ATOM 2473 C CA . ALA A 1 307 ? 25.298 -37.346 19.250 1.00 24.56 307 ALA A CA 1
ATOM 2474 C C . ALA A 1 307 ? 26.202 -36.608 18.238 1.00 24.56 307 ALA A C 1
ATOM 2476 O O . ALA A 1 307 ? 26.247 -36.962 17.072 1.00 24.56 307 ALA A O 1
ATOM 2477 N N . SER A 1 308 ? 26.925 -35.540 18.595 1.00 25.86 308 SER A N 1
ATOM 2478 C CA . SER A 1 308 ? 27.585 -35.231 19.871 1.00 25.86 308 SER A CA 1
ATOM 2479 C C . SER A 1 308 ? 27.653 -33.727 20.174 1.00 25.86 308 SER A C 1
ATOM 2481 O O . SER A 1 308 ? 27.768 -32.897 19.276 1.00 25.86 308 SER A O 1
ATOM 2483 N N . ALA A 1 309 ? 27.661 -33.400 21.468 1.00 24.62 309 ALA A N 1
ATOM 2484 C CA . ALA A 1 309 ? 28.026 -32.094 22.000 1.00 24.62 309 ALA A CA 1
ATOM 2485 C C . ALA A 1 309 ? 29.493 -31.745 21.688 1.00 24.62 309 ALA A C 1
ATOM 2487 O O . ALA A 1 309 ? 30.388 -32.559 21.910 1.00 24.62 309 ALA A O 1
ATOM 2488 N N . GLY A 1 310 ? 29.722 -30.518 21.223 1.00 26.48 310 GLY A N 1
ATOM 2489 C CA . GLY A 1 310 ? 31.037 -29.908 21.053 1.00 26.48 310 GLY A CA 1
ATOM 2490 C C . GLY A 1 310 ? 30.977 -28.450 21.498 1.00 26.48 310 GLY A C 1
ATOM 2491 O O . GLY A 1 310 ? 30.310 -27.626 20.880 1.00 26.48 310 GLY A O 1
ATOM 2492 N N . THR A 1 311 ? 31.613 -28.168 22.627 1.00 23.81 311 THR A N 1
ATOM 2493 C CA . THR A 1 311 ? 31.841 -26.846 23.220 1.00 23.81 311 THR A CA 1
ATOM 2494 C C . THR A 1 311 ? 32.961 -26.094 22.481 1.00 23.81 311 THR A C 1
ATOM 2496 O O . THR A 1 311 ? 33.713 -26.713 21.735 1.00 23.81 311 THR A O 1
ATOM 2499 N N . VAL A 1 312 ? 33.143 -24.804 22.835 1.00 25.27 312 VAL A N 1
ATOM 2500 C CA . VAL A 1 312 ? 34.262 -23.877 22.496 1.00 25.27 312 VAL A CA 1
ATOM 2501 C C . VAL A 1 312 ? 33.982 -23.028 21.234 1.00 25.27 312 VAL A C 1
ATOM 2503 O O . VAL A 1 312 ? 33.601 -23.570 20.212 1.00 25.27 312 VAL A O 1
ATOM 2506 N N . SER A 1 313 ? 34.108 -21.696 21.179 1.00 27.33 313 SER A N 1
ATOM 2507 C CA . SER A 1 313 ? 34.603 -20.638 22.076 1.00 27.33 313 SER A CA 1
ATOM 2508 C C . SER A 1 313 ? 33.980 -19.289 21.674 1.00 27.33 313 SER A C 1
ATOM 2510 O O . SER A 1 313 ? 33.716 -19.022 20.504 1.00 27.33 313 SER A O 1
ATOM 2512 N N . HIS A 1 314 ? 33.801 -18.398 22.652 1.00 26.88 314 HIS A N 1
ATOM 2513 C CA . HIS A 1 314 ? 33.496 -16.985 22.428 1.00 26.88 314 HIS A CA 1
ATOM 2514 C C . HIS A 1 314 ? 34.704 -16.260 21.811 1.00 26.88 314 HIS A C 1
ATOM 2516 O O . HIS A 1 314 ? 35.745 -16.154 22.459 1.00 26.88 314 HIS A O 1
ATOM 2522 N N . LEU A 1 315 ? 34.549 -15.684 20.614 1.00 27.17 315 LEU A N 1
ATOM 2523 C CA . LEU A 1 315 ? 35.470 -14.672 20.090 1.00 27.17 315 LEU A CA 1
ATOM 2524 C C . LEU A 1 315 ? 34.847 -13.278 20.261 1.00 27.17 315 LEU A C 1
ATOM 2526 O O . LEU A 1 315 ? 33.941 -12.876 19.535 1.00 27.17 315 LEU A O 1
ATOM 2530 N N . ASN A 1 316 ? 35.340 -12.542 21.258 1.00 25.47 316 ASN A N 1
ATOM 2531 C CA . ASN A 1 316 ? 35.054 -11.125 21.459 1.00 25.47 316 ASN A CA 1
ATOM 2532 C C . ASN A 1 316 ? 35.847 -10.295 20.439 1.00 25.47 316 ASN A C 1
ATOM 2534 O O . ASN A 1 316 ? 37.046 -10.084 20.621 1.00 25.47 316 ASN A O 1
ATOM 2538 N N . ILE A 1 317 ? 35.188 -9.764 19.408 1.00 28.66 317 ILE A N 1
ATOM 2539 C CA . ILE A 1 317 ? 35.776 -8.736 18.539 1.00 28.66 317 ILE A CA 1
ATOM 2540 C C . ILE A 1 317 ? 35.243 -7.369 18.981 1.00 28.66 317 ILE A C 1
ATOM 2542 O O . ILE A 1 317 ? 34.124 -6.969 18.669 1.00 28.66 317 ILE A O 1
ATOM 2546 N N . ARG A 1 318 ? 36.069 -6.645 19.748 1.00 26.53 318 ARG A N 1
ATOM 2547 C CA . ARG A 1 318 ? 35.881 -5.220 20.059 1.00 26.53 318 ARG A CA 1
ATOM 2548 C C . ARG A 1 318 ? 36.271 -4.390 18.833 1.00 26.53 318 ARG A C 1
ATOM 2550 O O . ARG A 1 318 ? 37.460 -4.242 18.559 1.00 26.53 318 ARG A O 1
ATOM 2557 N N . HIS A 1 319 ? 35.304 -3.782 18.151 1.00 29.77 319 HIS A N 1
ATOM 2558 C CA . HIS A 1 319 ? 35.591 -2.709 17.198 1.00 29.77 319 HIS A CA 1
ATOM 2559 C C . HIS A 1 319 ? 35.696 -1.361 17.924 1.00 29.77 319 HIS A C 1
ATOM 2561 O O . HIS A 1 319 ? 34.749 -0.875 18.539 1.00 29.77 319 HIS A O 1
ATOM 2567 N N . ARG A 1 320 ? 36.895 -0.773 17.854 1.00 26.89 320 ARG A N 1
ATOM 2568 C CA . ARG A 1 320 ? 37.219 0.601 18.251 1.00 26.89 320 ARG A CA 1
ATOM 2569 C C . ARG A 1 320 ? 36.626 1.558 17.209 1.00 26.89 320 ARG A C 1
ATOM 2571 O O . ARG A 1 320 ? 37.009 1.493 16.045 1.00 26.89 320 ARG A O 1
ATOM 2578 N N . LEU A 1 321 ? 35.716 2.440 17.618 1.00 27.11 321 LEU A N 1
ATOM 2579 C CA . LEU A 1 321 ? 35.243 3.556 16.796 1.00 27.11 321 LEU A CA 1
ATOM 2580 C C . LEU A 1 321 ? 36.199 4.741 16.980 1.00 27.11 321 LEU A C 1
ATOM 2582 O O . LEU A 1 321 ? 36.257 5.331 18.056 1.00 27.11 321 LEU A O 1
ATOM 2586 N N . HIS A 1 322 ? 36.952 5.078 15.933 1.00 27.64 322 HIS A N 1
ATOM 2587 C CA . HIS A 1 322 ? 37.615 6.374 15.813 1.00 27.64 322 HIS A CA 1
ATOM 2588 C C . HIS A 1 322 ? 36.621 7.384 15.236 1.00 27.64 322 HIS A C 1
ATOM 2590 O O . HIS A 1 322 ? 36.059 7.175 14.162 1.00 27.64 322 HIS A O 1
ATOM 2596 N N . SER A 1 323 ? 36.404 8.480 15.961 1.00 26.91 323 SER A N 1
ATOM 2597 C CA . SER A 1 323 ? 35.649 9.639 15.501 1.00 26.91 323 SER A CA 1
ATOM 2598 C C . SER A 1 323 ? 36.443 10.389 14.431 1.00 26.91 323 SER A C 1
ATOM 2600 O O . SER A 1 323 ? 37.590 10.777 14.636 1.00 26.91 323 SER A O 1
ATOM 2602 N N . THR A 1 324 ? 35.825 10.626 13.277 1.00 27.39 324 THR A N 1
ATOM 2603 C CA . THR A 1 324 ? 36.301 11.612 12.301 1.00 27.39 324 THR A CA 1
ATOM 2604 C C . THR A 1 324 ? 35.135 12.527 11.967 1.00 27.39 324 THR A C 1
ATOM 2606 O O . THR A 1 324 ? 34.175 12.155 11.299 1.00 27.39 324 THR A O 1
ATOM 2609 N N . SER A 1 325 ? 35.193 13.728 12.528 1.00 25.14 325 SER A N 1
ATOM 2610 C CA . SER A 1 325 ? 34.273 14.832 12.298 1.00 25.14 325 SER A CA 1
ATOM 2611 C C . SER A 1 325 ? 34.535 15.449 10.925 1.00 25.14 325 SER A C 1
ATOM 2613 O O . SER A 1 325 ? 35.567 16.087 10.726 1.00 25.14 325 SER A O 1
ATOM 2615 N N . ILE A 1 326 ? 33.597 15.289 9.992 1.00 26.55 326 ILE A N 1
ATOM 2616 C CA . ILE A 1 326 ? 33.581 16.012 8.715 1.00 26.55 326 ILE A CA 1
ATOM 2617 C C . ILE A 1 326 ? 32.542 17.134 8.827 1.00 26.55 326 ILE A C 1
ATOM 2619 O O . ILE A 1 326 ? 31.338 16.888 8.858 1.00 26.55 326 ILE A O 1
ATOM 2623 N N . GLN A 1 327 ? 33.019 18.377 8.915 1.00 24.78 327 GLN A N 1
ATOM 2624 C CA . GLN A 1 327 ? 32.198 19.580 8.778 1.00 24.78 327 GLN A CA 1
ATOM 2625 C C . GLN A 1 327 ? 31.840 19.795 7.302 1.00 24.78 327 GLN A C 1
ATOM 2627 O O . GLN A 1 327 ? 32.726 19.980 6.469 1.00 24.78 327 GLN A O 1
ATOM 2632 N N . ILE A 1 328 ? 30.546 19.843 6.982 1.00 28.64 328 ILE A N 1
ATOM 2633 C CA . ILE A 1 328 ? 30.042 20.278 5.672 1.00 28.64 328 ILE A CA 1
ATOM 2634 C C . ILE A 1 328 ? 29.435 21.676 5.843 1.00 28.64 328 ILE A C 1
ATOM 2636 O O . ILE A 1 328 ? 28.472 21.856 6.587 1.00 28.64 328 ILE A O 1
ATOM 2640 N N . ARG A 1 329 ? 30.013 22.678 5.166 1.00 25.73 329 ARG A N 1
ATOM 2641 C CA . ARG A 1 329 ? 29.452 24.038 5.061 1.00 25.73 329 ARG A CA 1
ATOM 2642 C C . ARG A 1 329 ? 28.243 24.038 4.110 1.00 25.73 329 ARG A C 1
ATOM 2644 O O . ARG A 1 329 ? 28.336 23.413 3.053 1.00 25.73 329 ARG A O 1
ATOM 2651 N N . PRO A 1 330 ? 27.159 24.781 4.392 1.00 29.59 330 PRO A N 1
ATOM 2652 C CA . PRO A 1 330 ? 26.074 24.960 3.434 1.00 29.59 330 PRO A CA 1
ATOM 2653 C C . PRO A 1 330 ? 26.432 26.055 2.416 1.00 29.59 330 PRO A C 1
ATOM 2655 O O . PRO A 1 330 ? 26.835 27.153 2.798 1.00 29.59 330 PRO A O 1
ATOM 2658 N N . LYS A 1 331 ? 26.261 25.771 1.118 1.00 28.84 331 LYS A N 1
ATOM 2659 C CA . LYS A 1 331 ? 26.102 26.811 0.091 1.00 28.84 331 LYS A CA 1
ATOM 2660 C C . LYS A 1 331 ? 24.613 27.121 -0.059 1.00 28.84 331 LYS A C 1
ATOM 2662 O O . LYS A 1 331 ? 23.788 26.217 -0.167 1.00 28.84 331 LYS A O 1
ATOM 2667 N N . SER A 1 332 ? 24.313 28.405 0.025 1.00 33.16 332 SER A N 1
ATOM 2668 C CA . SER A 1 332 ? 23.006 29.038 -0.052 1.00 33.16 332 SER A CA 1
ATOM 2669 C C . SER A 1 332 ? 22.460 29.104 -1.485 1.00 33.16 332 SER A C 1
ATOM 2671 O O . SER A 1 332 ? 23.217 29.010 -2.444 1.00 33.16 332 SER A O 1
ATOM 2673 N N . GLU A 1 333 ? 21.143 29.338 -1.550 1.00 32.84 333 GLU A N 1
ATOM 2674 C CA . GLU A 1 333 ? 20.368 29.915 -2.665 1.00 32.84 333 GLU A CA 1
ATOM 2675 C C . GLU A 1 333 ? 20.005 29.012 -3.855 1.00 32.84 333 GLU A C 1
ATOM 2677 O O . GLU A 1 333 ? 20.761 28.858 -4.801 1.00 32.84 333 GLU A O 1
ATOM 2682 N N . ASP A 1 334 ? 18.774 28.476 -3.825 1.00 35.72 334 ASP A N 1
ATOM 2683 C CA . ASP A 1 334 ? 17.722 28.905 -4.766 1.00 35.72 334 ASP A CA 1
ATOM 2684 C C . ASP A 1 334 ? 16.338 28.446 -4.249 1.00 35.72 334 ASP A C 1
ATOM 2686 O O . ASP A 1 334 ? 15.898 27.308 -4.425 1.00 35.72 334 ASP A O 1
ATOM 2690 N N . LYS A 1 335 ? 15.651 29.307 -3.496 1.00 42.00 335 LYS A N 1
ATOM 2691 C CA . LYS A 1 335 ? 14.276 29.079 -3.028 1.00 42.00 335 LYS A CA 1
ATOM 2692 C C . LYS A 1 335 ? 13.489 30.311 -3.423 1.00 42.00 335 LYS A C 1
ATOM 2694 O O . LYS A 1 335 ? 13.682 31.300 -2.752 1.00 42.00 335 LYS A O 1
ATOM 2699 N N . PHE A 1 336 ? 12.670 30.258 -4.479 1.00 42.47 336 PHE A N 1
ATOM 2700 C CA . PHE A 1 336 ? 11.422 31.038 -4.677 1.00 42.47 336 PHE A CA 1
ATOM 2701 C C . PHE A 1 336 ? 10.828 30.853 -6.100 1.00 42.47 336 PHE A C 1
ATOM 2703 O O . PHE A 1 336 ? 10.305 31.789 -6.699 1.00 42.47 336 PHE A O 1
ATOM 2710 N N . SER A 1 337 ? 10.834 29.639 -6.669 1.00 45.59 337 SER A N 1
ATOM 2711 C CA . SER A 1 337 ? 10.214 29.387 -7.989 1.00 45.59 337 SER A CA 1
ATOM 2712 C C . SER A 1 337 ? 8.716 29.033 -7.933 1.00 45.59 337 SER A C 1
ATOM 2714 O O . SER A 1 337 ? 7.995 29.236 -8.907 1.00 45.59 337 SER A O 1
ATOM 2716 N N . VAL A 1 338 ? 8.201 28.569 -6.788 1.00 46.66 338 VAL A N 1
ATOM 2717 C CA . VAL A 1 338 ? 6.824 28.037 -6.680 1.00 46.66 338 VAL A CA 1
ATOM 2718 C C . VAL A 1 338 ? 5.761 29.133 -6.522 1.00 46.66 338 VAL A C 1
ATOM 2720 O O . VAL A 1 338 ? 4.674 29.027 -7.082 1.00 46.66 338 VAL A O 1
ATOM 2723 N N . ILE A 1 339 ? 6.073 30.231 -5.825 1.00 43.53 339 ILE A N 1
ATOM 2724 C CA . ILE A 1 339 ? 5.113 31.332 -5.607 1.00 43.53 339 ILE A CA 1
ATOM 2725 C C . ILE A 1 339 ? 4.855 32.111 -6.909 1.00 43.53 339 ILE A C 1
ATOM 2727 O O . ILE A 1 339 ? 3.739 32.565 -7.151 1.00 43.53 339 ILE A O 1
ATOM 2731 N N . ARG A 1 340 ? 5.855 32.195 -7.797 1.00 36.59 340 ARG A N 1
ATOM 2732 C CA . ARG A 1 340 ? 5.722 32.839 -9.114 1.00 36.59 340 ARG A CA 1
ATOM 2733 C C . ARG A 1 340 ? 4.834 32.044 -10.078 1.00 36.59 340 ARG A C 1
ATOM 2735 O O . ARG A 1 340 ? 4.199 32.638 -10.940 1.00 36.59 340 ARG A O 1
ATOM 2742 N N . TRP A 1 341 ? 4.756 30.722 -9.907 1.00 48.62 341 TRP A N 1
ATOM 2743 C CA . TRP A 1 341 ? 3.902 29.854 -10.722 1.00 48.62 341 TRP A CA 1
ATOM 2744 C C . TRP A 1 341 ? 2.407 30.043 -10.416 1.00 48.62 341 TRP A C 1
ATOM 2746 O O . TRP A 1 341 ? 1.579 29.989 -11.322 1.00 48.62 341 TRP A O 1
ATOM 2756 N N . LEU A 1 342 ? 2.052 30.318 -9.155 1.00 40.38 342 LEU A N 1
ATOM 2757 C CA . LEU A 1 342 ? 0.652 30.432 -8.728 1.00 40.38 342 LEU A CA 1
ATOM 2758 C C . LEU A 1 342 ? -0.010 31.769 -9.093 1.00 40.38 342 LEU A C 1
ATOM 2760 O O . LEU A 1 342 ? -1.230 31.824 -9.220 1.00 40.38 342 LEU A O 1
ATOM 2764 N N . THR A 1 343 ? 0.756 32.844 -9.279 1.00 46.50 343 THR A N 1
ATOM 2765 C CA . THR A 1 343 ? 0.202 34.208 -9.374 1.00 46.50 343 THR A CA 1
ATOM 2766 C C . THR A 1 343 ? -0.017 34.724 -10.798 1.00 46.50 343 THR A C 1
ATOM 2768 O O . THR A 1 343 ? -0.558 35.814 -10.961 1.00 46.50 343 THR A O 1
ATOM 2771 N N . GLN A 1 344 ? 0.349 33.966 -11.841 1.00 39.50 344 GLN A N 1
ATOM 2772 C CA . GLN A 1 344 ? 0.372 34.480 -13.223 1.00 39.50 344 GLN A CA 1
ATOM 2773 C C . GLN A 1 344 ? -0.666 33.888 -14.192 1.00 39.50 344 GLN A C 1
ATOM 2775 O O . GLN A 1 344 ? -0.671 34.263 -15.364 1.00 39.50 344 GLN A O 1
ATOM 2780 N N . ARG A 1 345 ? -1.593 33.023 -13.755 1.00 45.19 345 ARG A N 1
ATOM 2781 C CA . ARG A 1 345 ? -2.664 32.525 -14.642 1.00 45.19 345 ARG A CA 1
ATOM 2782 C C . ARG A 1 345 ? -4.017 33.169 -14.348 1.00 45.19 345 ARG A C 1
ATOM 2784 O O . ARG A 1 345 ? -4.653 32.880 -13.340 1.00 45.19 345 ARG A O 1
ATOM 2791 N N . LYS A 1 346 ? -4.484 33.991 -15.294 1.00 36.38 346 LYS A N 1
ATOM 2792 C CA . LYS A 1 346 ? -5.906 34.319 -15.457 1.00 36.38 346 LYS A CA 1
ATOM 2793 C C . LYS A 1 346 ? -6.633 33.057 -15.932 1.00 36.38 346 LYS A C 1
ATOM 2795 O O . LYS A 1 346 ? -6.309 32.524 -16.991 1.00 36.38 346 LYS A O 1
ATOM 2800 N N . TRP A 1 347 ? -7.581 32.570 -15.138 1.00 48.06 347 TRP A N 1
ATOM 2801 C CA . TRP A 1 347 ? -8.464 31.465 -15.511 1.00 48.06 347 TRP A CA 1
ATOM 2802 C C . TRP A 1 347 ? -9.628 32.009 -16.352 1.00 48.06 347 TRP A C 1
ATOM 2804 O O . TRP A 1 347 ? -10.172 33.056 -15.994 1.00 48.06 347 TRP A O 1
ATOM 2814 N N . PRO A 1 348 ? -10.020 31.357 -17.461 1.00 38.91 348 PRO A N 1
ATOM 2815 C CA . PRO A 1 348 ? -11.206 31.769 -18.196 1.00 38.91 348 PRO A CA 1
ATOM 2816 C C . PRO A 1 348 ? -12.460 31.506 -17.351 1.00 38.91 348 PRO A C 1
ATOM 2818 O O . PRO A 1 348 ? -12.661 30.403 -16.843 1.00 38.91 348 PRO A O 1
ATOM 2821 N N . ASN A 1 349 ? -13.292 32.540 -17.209 1.00 42.50 349 ASN A N 1
ATOM 2822 C CA . ASN A 1 349 ? -14.640 32.431 -16.661 1.00 42.50 349 ASN A CA 1
ATOM 2823 C C . ASN A 1 349 ? -15.471 31.532 -17.575 1.00 42.50 349 ASN A C 1
ATOM 2825 O O . ASN A 1 349 ? -15.623 31.835 -18.757 1.00 42.50 349 ASN A O 1
ATOM 2829 N N . VAL A 1 350 ? -16.045 30.467 -17.023 1.00 42.72 350 VAL A N 1
ATOM 2830 C CA . VAL A 1 350 ? -17.058 29.670 -17.718 1.00 42.72 350 VAL A CA 1
ATOM 2831 C C . VAL A 1 350 ? -18.352 29.779 -16.924 1.00 42.72 350 VAL A C 1
ATOM 2833 O O . VAL A 1 350 ? -18.600 29.019 -15.992 1.00 42.72 350 VAL A O 1
ATOM 2836 N N . ASN A 1 351 ? -19.141 30.787 -17.296 1.00 38.38 351 ASN A N 1
ATOM 2837 C CA . ASN A 1 351 ? -20.575 30.829 -17.057 1.00 38.38 351 ASN A CA 1
ATOM 2838 C C . ASN A 1 351 ? -21.271 30.035 -18.175 1.00 38.38 351 ASN A C 1
ATOM 2840 O O . ASN A 1 351 ? -21.243 30.480 -19.317 1.00 38.38 351 ASN A O 1
ATOM 2844 N N . GLN A 1 352 ? -21.915 28.935 -17.768 1.00 35.62 352 GLN A N 1
ATOM 2845 C CA . GLN A 1 352 ? -23.156 28.327 -18.292 1.00 35.62 352 GLN A CA 1
ATOM 2846 C C . GLN A 1 352 ? -23.234 27.780 -19.738 1.00 35.62 352 GLN A C 1
ATOM 2848 O O . GLN A 1 352 ? -22.489 28.219 -20.613 1.00 35.62 352 GLN A O 1
ATOM 2853 N N . PRO A 1 353 ? -24.217 26.892 -20.021 1.00 45.59 353 PRO A N 1
ATOM 2854 C CA . PRO A 1 353 ? -25.136 26.183 -19.108 1.00 45.59 353 PRO A CA 1
ATOM 2855 C C . PRO A 1 353 ? -24.727 24.734 -18.810 1.00 45.59 353 PRO A C 1
ATOM 2857 O O . PRO A 1 353 ? -24.199 24.052 -19.719 1.00 45.59 353 PRO A O 1
#

Sequence (353 aa):
MIGLGVTIGAHRYFSHRSFKANFVLRCLLATMFTATGQNSLYIWVRDHRQHHKYTDTDADPHNATRGFFFSHCGWLMVRKHPDVIAKGKTIDLSDLEADPIVRFQKKYYYLLYGIANILITALPCLLWGESLRVSVLGVYVLRTVFLYNITWLVNSAAHLYGTRPYNVKIKAVENKFVSTVTGGEGWHNFHHVFPSDYRASEYGHEHDISTAVIELMKRIGWAYDLKETPQRLVKKWVKKFGDGSYSVVVQEVDSTDNVQTCQNNRTFNSNAETLQDTQSPLLTPHKEGLMHIPPNYATHCTPACTASAGTVSHLNIRHRLHSTSIQIRPKSEDKFSVIRWLTQRKWPNVNQP